Protein AF-A0A971AJ15-F1 (afdb_monomer)

Foldseek 3Di:
DDDDDDDDDDDDPADDKDWDAPDDDDDDAAPPDDPAFDDWDFDQDPPFRGWIWTFRDWDDDLFKTKTKIKIGGNDQQEAEDALQDLQDPVRVVVVVVRVVVLCVRHVAYKYKHKDWDFKAAPVRHGQDDDWDWDWDDDRRMIMIMIMDGGGDSPRAFKMKIKIKMAIGRPSDSDGPDIDIIIMIHGDD

pLDDT: mean 77.76, std 19.67, range [19.92, 96.62]

Radius of gyration: 16.97 Å; Cα contacts (8 Å, |Δi|>4): 399; chains: 1; bounding box: 42×44×44 Å

Structure (mmCIF, N/CA/C/O backbone):
data_AF-A0A971AJ15-F1
#
_entry.id   AF-A0A971AJ15-F1
#
loop_
_atom_site.group_PDB
_atom_site.id
_atom_site.type_symbol
_atom_site.label_atom_id
_atom_site.label_alt_id
_atom_site.label_comp_id
_atom_site.label_asym_id
_atom_site.label_entity_id
_atom_site.label_seq_id
_atom_site.pdbx_PDB_ins_code
_atom_site.Cartn_x
_atom_site.Cartn_y
_atom_site.Cartn_z
_atom_site.occupancy
_atom_site.B_iso_or_equiv
_atom_site.auth_seq_id
_atom_site.auth_comp_id
_atom_site.auth_asym_id
_atom_site.auth_atom_id
_atom_site.pdbx_PDB_model_num
ATOM 1 N N . MET A 1 1 ? -7.789 -22.475 -13.560 1.00 26.36 1 MET A N 1
ATOM 2 C CA . MET A 1 1 ? -8.777 -22.079 -12.537 1.00 26.36 1 MET A CA 1
ATOM 3 C C . MET A 1 1 ? -8.171 -22.409 -11.189 1.00 26.36 1 MET A C 1
ATOM 5 O O . MET A 1 1 ? -8.266 -23.543 -10.742 1.00 26.36 1 MET A O 1
ATOM 9 N N . VAL A 1 2 ? -7.426 -21.462 -10.629 1.00 19.92 2 VAL A N 1
ATOM 10 C CA . VAL A 1 2 ? -6.837 -21.581 -9.295 1.00 19.92 2 VAL A CA 1
ATOM 11 C C . VAL A 1 2 ? -7.617 -20.599 -8.436 1.00 19.92 2 VAL A C 1
ATOM 13 O O . VAL A 1 2 ? -7.512 -19.395 -8.627 1.00 19.92 2 VAL A O 1
ATOM 16 N N . ILE A 1 3 ? -8.492 -21.141 -7.594 1.00 23.97 3 ILE A N 1
ATOM 17 C CA . ILE A 1 3 ? -9.182 -20.410 -6.536 1.00 23.97 3 ILE A CA 1
ATOM 18 C C . ILE A 1 3 ? -8.257 -20.533 -5.328 1.00 23.97 3 ILE A C 1
ATOM 20 O O . ILE A 1 3 ? -8.181 -21.604 -4.725 1.00 23.97 3 ILE A O 1
ATOM 24 N N . CYS A 1 4 ? -7.499 -19.482 -5.028 1.00 22.50 4 CYS A N 1
ATOM 25 C CA . CYS A 1 4 ? -6.720 -19.405 -3.799 1.00 22.50 4 CYS A CA 1
ATOM 26 C C . CYS A 1 4 ? -7.588 -18.753 -2.724 1.00 22.50 4 CYS A C 1
ATOM 28 O O . CYS A 1 4 ? -7.730 -17.538 -2.690 1.00 22.50 4 CYS A O 1
ATOM 30 N N . ILE A 1 5 ? -8.167 -19.580 -1.856 1.00 29.33 5 ILE A N 1
ATOM 31 C CA . ILE A 1 5 ? -8.658 -19.160 -0.543 1.00 29.33 5 ILE A CA 1
ATOM 32 C C . ILE A 1 5 ? -7.637 -19.677 0.474 1.00 29.33 5 ILE A C 1
ATOM 34 O O . ILE A 1 5 ? -7.572 -20.894 0.666 1.00 29.33 5 ILE A O 1
ATOM 38 N N . PRO A 1 6 ? -6.875 -18.812 1.157 1.00 25.58 6 PRO A N 1
ATOM 39 C CA . PRO A 1 6 ? -6.291 -19.160 2.435 1.00 25.58 6 PRO A CA 1
ATOM 40 C C . PRO A 1 6 ? -7.021 -18.383 3.537 1.00 25.58 6 PRO A C 1
ATOM 42 O O . PRO A 1 6 ? -6.689 -17.249 3.848 1.00 25.58 6 PRO A O 1
ATOM 45 N N . TYR A 1 7 ? -8.026 -19.023 4.139 1.00 26.80 7 TYR A N 1
ATOM 46 C CA . TYR A 1 7 ? -8.456 -18.718 5.504 1.00 26.80 7 TYR A CA 1
ATOM 47 C C . TYR A 1 7 ? -7.965 -19.851 6.404 1.00 26.80 7 TYR A C 1
ATOM 49 O O . TYR A 1 7 ? -8.325 -21.008 6.178 1.00 26.80 7 TYR A O 1
ATOM 57 N N . ASN A 1 8 ? -7.156 -19.513 7.409 1.00 25.66 8 ASN A N 1
ATOM 58 C CA . ASN A 1 8 ? -7.289 -19.968 8.798 1.00 25.66 8 ASN A CA 1
ATOM 59 C C . ASN A 1 8 ? -6.074 -19.508 9.606 1.00 25.66 8 ASN A C 1
ATOM 61 O O . ASN A 1 8 ? -5.014 -20.126 9.521 1.00 25.66 8 ASN A O 1
ATOM 65 N N . ILE A 1 9 ? -6.266 -18.517 10.477 1.00 29.64 9 ILE A N 1
ATOM 66 C CA . ILE A 1 9 ? -5.506 -18.455 11.723 1.00 29.64 9 ILE A CA 1
ATOM 67 C C . ILE A 1 9 ? -6.484 -18.211 12.872 1.00 29.64 9 ILE A C 1
ATOM 69 O O . ILE A 1 9 ? -7.341 -17.334 12.813 1.00 29.64 9 ILE A O 1
ATOM 73 N N . SER A 1 10 ? -6.383 -19.071 13.883 1.00 25.53 10 SER A N 1
ATOM 74 C CA . SER A 1 10 ? -7.014 -18.919 15.185 1.00 25.53 10 SER A CA 1
ATOM 75 C C . SER A 1 10 ? -6.027 -18.241 16.130 1.00 25.53 10 SER A C 1
ATOM 77 O O . SER A 1 10 ? -4.974 -18.815 16.417 1.00 25.53 10 SER A O 1
ATOM 79 N N . PHE A 1 11 ? -6.407 -17.098 16.681 1.00 29.67 11 PHE A N 1
ATOM 80 C CA . PHE A 1 11 ? -5.798 -16.530 17.876 1.00 29.67 11 PHE A CA 1
ATOM 81 C C . PHE A 1 11 ? -6.886 -16.363 18.936 1.00 29.67 11 PHE A C 1
ATOM 83 O O . PHE A 1 11 ? -8.063 -16.173 18.622 1.00 29.67 11 PHE A O 1
ATOM 90 N N . ALA A 1 12 ? -6.511 -16.555 20.198 1.00 29.81 12 ALA A N 1
ATOM 91 C CA . ALA A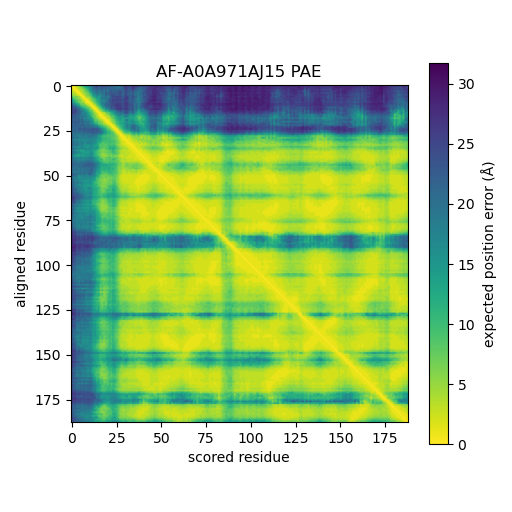 1 12 ? -7.428 -16.483 21.325 1.00 29.81 12 ALA A CA 1
ATOM 92 C C . ALA A 1 12 ? -8.106 -15.097 21.356 1.00 29.81 12 ALA A C 1
ATOM 94 O O . ALA A 1 12 ? -7.441 -14.099 21.587 1.00 29.81 12 ALA A O 1
ATOM 95 N N . GLU A 1 13 ? -9.413 -15.070 21.074 1.00 32.50 13 GLU A N 1
ATOM 96 C CA . GLU A 1 13 ? -10.284 -13.880 21.038 1.00 32.50 13 GLU A CA 1
ATOM 97 C C . GLU A 1 13 ? -9.886 -12.741 20.069 1.00 32.50 13 GLU A C 1
ATOM 99 O O . GLU A 1 13 ? -10.146 -11.572 20.340 1.00 32.50 13 GLU A O 1
ATOM 104 N N . GLU A 1 14 ? -9.357 -13.053 18.880 1.00 38.88 14 GLU A N 1
ATOM 105 C CA . GLU A 1 14 ? -9.290 -12.067 17.786 1.00 38.88 14 GLU A CA 1
ATOM 106 C C . GLU A 1 14 ? -10.667 -11.880 17.126 1.00 38.88 14 GLU A C 1
ATOM 108 O O . GLU A 1 14 ? -11.195 -12.764 16.440 1.00 38.88 14 GLU A O 1
ATOM 113 N N . LYS A 1 15 ? -11.274 -10.709 17.345 1.00 36.25 15 LYS A N 1
ATOM 114 C CA . LYS A 1 15 ? -12.502 -10.290 16.663 1.00 36.25 15 LYS A CA 1
ATOM 115 C C . LYS A 1 15 ? -12.217 -10.160 15.152 1.00 36.25 15 LYS A C 1
ATOM 117 O O . LYS A 1 15 ? -11.290 -9.485 14.726 1.00 36.25 15 LYS A O 1
ATOM 122 N N . THR A 1 16 ? -13.009 -10.845 14.333 1.00 33.88 16 THR A N 1
ATOM 123 C CA . THR A 1 16 ? -12.775 -11.097 12.898 1.00 33.88 16 THR A CA 1
ATOM 124 C C . THR A 1 16 ? -12.846 -9.854 11.994 1.00 33.88 16 THR A C 1
ATOM 126 O O . THR A 1 16 ? -13.870 -9.178 11.968 1.00 33.88 16 THR A O 1
ATOM 129 N N . ILE A 1 17 ? -11.829 -9.632 11.151 1.00 49.78 17 ILE A N 1
ATOM 130 C CA . ILE A 1 17 ? -11.832 -8.628 10.067 1.00 49.78 17 ILE A CA 1
ATOM 131 C C . ILE A 1 17 ? -12.540 -9.209 8.835 1.00 49.78 17 ILE A C 1
ATOM 133 O O . ILE A 1 17 ? -12.142 -10.257 8.317 1.00 49.78 17 IL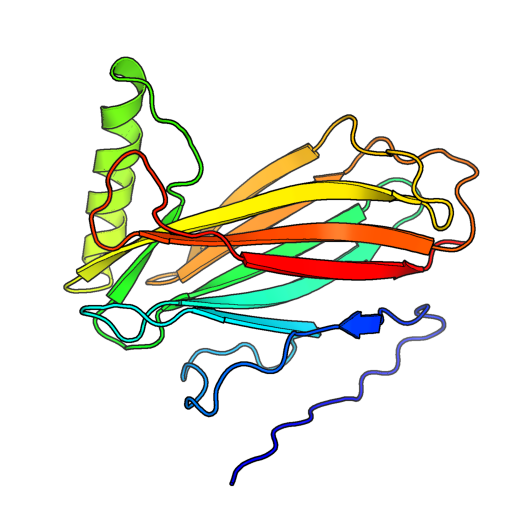E A O 1
ATOM 137 N N . LYS A 1 18 ? -13.588 -8.540 8.339 1.00 46.06 18 LYS A N 1
ATOM 138 C CA . LYS A 1 18 ? -14.219 -8.888 7.055 1.00 46.06 18 LYS A CA 1
ATOM 139 C C . LYS A 1 18 ? -13.613 -8.034 5.950 1.00 46.06 18 LYS A C 1
ATOM 141 O O . LYS A 1 18 ? -13.751 -6.815 5.957 1.00 46.06 18 LYS A O 1
ATOM 146 N N . LEU A 1 19 ? -12.970 -8.691 4.993 1.00 54.12 19 LEU A N 1
ATOM 147 C CA . LEU A 1 19 ? -12.398 -8.056 3.812 1.00 54.12 19 LEU A CA 1
ATOM 148 C C . LEU A 1 19 ? -13.358 -8.242 2.645 1.00 54.12 19 LEU A C 1
ATOM 150 O O . LEU A 1 19 ? -13.652 -9.371 2.255 1.00 54.12 19 LEU A O 1
ATOM 154 N N . SER A 1 20 ? -13.854 -7.137 2.098 1.00 43.78 20 SER A N 1
ATOM 155 C CA . SER A 1 20 ? -14.584 -7.150 0.831 1.00 43.78 20 SER A CA 1
ATOM 156 C C . SER A 1 20 ? -13.613 -6.722 -0.261 1.00 43.78 20 SER A C 1
ATOM 158 O O . SER A 1 20 ? -13.370 -5.535 -0.448 1.00 43.78 20 SER A O 1
ATOM 160 N N . ILE A 1 21 ? -13.016 -7.699 -0.941 1.00 50.97 21 ILE A N 1
ATOM 161 C CA . ILE A 1 21 ? -12.153 -7.462 -2.101 1.00 50.97 21 ILE A CA 1
ATOM 162 C C . ILE A 1 21 ? -13.067 -7.448 -3.335 1.00 50.97 21 ILE A C 1
ATOM 164 O O . ILE A 1 21 ? -13.770 -8.438 -3.557 1.00 50.97 21 ILE A O 1
ATOM 168 N N . PRO A 1 22 ? -13.121 -6.362 -4.126 1.00 41.50 22 PRO A N 1
ATOM 169 C CA . PRO A 1 22 ? -13.830 -6.377 -5.399 1.00 41.50 22 PRO A CA 1
ATOM 170 C C . PRO A 1 22 ? -13.237 -7.462 -6.309 1.00 41.50 22 PRO A C 1
ATOM 172 O O . PRO A 1 22 ? -12.028 -7.491 -6.532 1.00 41.50 22 PRO A O 1
ATOM 175 N N . ASP A 1 23 ? -14.083 -8.353 -6.833 1.00 40.88 23 ASP A N 1
ATOM 176 C CA . ASP A 1 23 ? -13.690 -9.370 -7.812 1.00 40.88 23 ASP A CA 1
ATOM 177 C C . ASP A 1 23 ? -13.215 -8.679 -9.095 1.00 40.88 23 ASP A C 1
ATOM 179 O O . ASP A 1 23 ? -14.017 -8.373 -9.973 1.00 40.88 23 ASP A O 1
ATOM 183 N N . ASN A 1 24 ? -11.912 -8.440 -9.225 1.00 38.28 24 ASN A N 1
ATOM 184 C CA . ASN A 1 24 ? -11.302 -8.144 -10.511 1.00 38.28 24 ASN A CA 1
ATOM 185 C C . ASN A 1 24 ? -9.943 -8.842 -10.641 1.00 38.28 24 ASN A C 1
ATOM 187 O O . ASN A 1 24 ? -8.923 -8.389 -10.138 1.00 38.28 24 ASN A O 1
ATOM 191 N N . THR A 1 25 ? -9.984 -9.903 -11.452 1.00 49.12 25 THR A N 1
ATOM 192 C CA . THR A 1 25 ? -8.925 -10.486 -12.297 1.00 49.12 25 THR A CA 1
ATOM 193 C C . THR A 1 25 ? -8.143 -11.715 -11.818 1.00 49.12 25 THR A C 1
ATOM 195 O O . THR A 1 25 ? -7.618 -11.829 -10.717 1.00 49.12 25 THR A O 1
ATOM 198 N N . SER A 1 26 ? -8.100 -12.678 -12.745 1.00 43.72 26 SER A N 1
ATOM 199 C CA . SER A 1 26 ? -7.452 -13.983 -12.692 1.00 43.72 26 SER A CA 1
ATOM 200 C C . SER A 1 26 ? -5.984 -13.897 -13.119 1.00 43.72 26 SER A C 1
ATOM 202 O O . SER A 1 26 ? -5.577 -14.565 -14.074 1.00 43.72 26 SER A O 1
ATOM 204 N N . GLU A 1 27 ? -5.198 -13.048 -12.471 1.00 53.97 27 GLU A N 1
ATOM 205 C CA . GLU A 1 27 ? -3.754 -12.989 -12.703 1.00 53.97 27 GLU A CA 1
ATOM 206 C C . GLU A 1 27 ? -3.004 -13.778 -11.629 1.00 53.97 27 GLU A C 1
ATOM 208 O O . GLU A 1 27 ? -3.460 -13.937 -10.496 1.00 53.97 27 GLU A O 1
ATOM 213 N N . SER A 1 28 ? -1.876 -14.378 -12.014 1.00 62.44 28 SER A N 1
ATOM 214 C CA . SER A 1 28 ? -1.023 -15.095 -11.070 1.00 62.44 28 SER A CA 1
ATOM 215 C C . SER A 1 28 ? -0.461 -14.107 -10.055 1.00 62.44 28 SER A C 1
ATOM 217 O O . SER A 1 28 ? 0.170 -13.132 -10.456 1.00 62.44 28 SER A O 1
ATOM 219 N N . LEU A 1 29 ? -0.654 -14.395 -8.769 1.00 73.19 29 LEU A N 1
ATOM 220 C CA . LEU A 1 29 ? -0.082 -13.607 -7.684 1.00 73.19 29 LEU A CA 1
ATOM 221 C C . LEU A 1 29 ? 1.447 -13.475 -7.818 1.00 73.19 29 LEU A C 1
ATOM 223 O O . LEU A 1 29 ? 2.087 -14.413 -8.312 1.00 73.19 29 LEU A O 1
ATOM 227 N N . PRO A 1 30 ? 2.040 -12.362 -7.344 1.00 78.56 30 PRO A N 1
ATOM 228 C CA . PRO A 1 30 ? 3.489 -12.203 -7.302 1.00 78.56 30 PRO A CA 1
ATOM 229 C C . PRO A 1 30 ? 4.172 -13.371 -6.585 1.00 78.56 30 PRO A C 1
ATOM 231 O O . PRO A 1 30 ? 3.678 -13.871 -5.574 1.00 78.56 30 PRO A O 1
ATOM 234 N N . ALA A 1 31 ? 5.349 -13.778 -7.065 1.00 77.69 31 ALA A N 1
ATOM 235 C CA . ALA A 1 31 ? 6.107 -14.878 -6.460 1.00 77.69 31 ALA A CA 1
ATOM 236 C C . ALA A 1 31 ? 6.539 -14.584 -5.009 1.00 77.69 31 ALA A C 1
ATOM 238 O O . ALA A 1 31 ? 6.701 -15.508 -4.217 1.00 77.69 31 ALA A O 1
ATOM 239 N N . ASN A 1 32 ? 6.680 -13.301 -4.665 1.00 81.56 32 ASN A N 1
ATOM 240 C CA . ASN A 1 32 ? 7.129 -12.824 -3.356 1.00 81.56 32 ASN A CA 1
ATOM 241 C C . ASN A 1 32 ? 5.969 -12.442 -2.420 1.00 81.56 32 ASN A C 1
ATOM 243 O O . ASN A 1 32 ? 6.163 -11.657 -1.493 1.00 81.56 32 ASN A O 1
ATOM 247 N N . MET A 1 33 ? 4.759 -12.959 -2.663 1.00 81.94 33 MET A N 1
ATOM 248 C CA . MET A 1 33 ? 3.643 -12.777 -1.733 1.00 81.94 33 MET A CA 1
ATOM 249 C C . MET A 1 33 ? 4.012 -13.306 -0.339 1.00 81.94 33 MET A C 1
ATOM 251 O O . MET A 1 33 ? 4.538 -14.418 -0.234 1.00 81.94 33 MET A O 1
ATOM 255 N N . PRO A 1 34 ? 3.717 -12.560 0.740 1.00 82.62 34 PRO A N 1
ATOM 256 C CA . PRO A 1 34 ? 3.883 -13.079 2.092 1.00 82.62 34 PRO A CA 1
ATOM 257 C C . PRO A 1 34 ? 2.979 -14.301 2.306 1.00 82.62 34 PRO A C 1
ATOM 259 O O . PRO A 1 34 ? 1.857 -14.351 1.809 1.00 82.62 34 PRO A O 1
ATOM 262 N N . GLU A 1 35 ? 3.452 -15.285 3.075 1.00 78.06 35 GLU A N 1
ATOM 263 C CA . GLU A 1 35 ? 2.677 -16.503 3.367 1.00 78.06 35 GLU A CA 1
ATOM 264 C C . GLU A 1 35 ? 1.424 -16.214 4.208 1.00 78.06 35 GLU A C 1
ATOM 266 O O . GLU A 1 35 ? 0.409 -16.892 4.062 1.00 78.06 35 GLU A O 1
ATOM 271 N N . ASN A 1 36 ? 1.489 -15.183 5.057 1.00 80.44 36 ASN A N 1
ATOM 272 C CA . ASN A 1 36 ? 0.390 -14.725 5.896 1.00 80.44 36 ASN A CA 1
ATOM 273 C C . ASN A 1 36 ? 0.004 -13.307 5.465 1.00 80.44 36 ASN A C 1
ATOM 275 O O . ASN A 1 36 ? 0.726 -12.352 5.749 1.00 80.44 36 ASN A O 1
ATOM 279 N N . TYR A 1 37 ? -1.120 -13.179 4.767 1.00 82.25 37 TYR A N 1
ATOM 280 C CA . TYR A 1 37 ? -1.752 -11.900 4.462 1.00 82.25 37 TYR A CA 1
ATOM 281 C C . TYR A 1 37 ? -3.236 -11.967 4.791 1.00 82.25 37 TYR A C 1
ATOM 283 O O . TYR A 1 37 ? -3.833 -13.043 4.821 1.00 82.25 37 TYR A O 1
ATOM 291 N N . LEU A 1 38 ? -3.823 -10.801 5.030 1.00 82.88 38 LEU A N 1
ATOM 292 C CA . LEU A 1 38 ? -5.242 -10.664 5.317 1.00 82.88 38 LEU A CA 1
ATOM 293 C C . LEU A 1 38 ? -6.018 -10.537 4.002 1.00 82.88 38 LEU A C 1
ATOM 295 O O . LEU A 1 38 ? -6.963 -11.283 3.771 1.00 82.88 38 LEU A O 1
ATOM 299 N N . GLY A 1 39 ? -5.577 -9.660 3.098 1.00 82.94 39 GLY A N 1
ATOM 300 C CA . GLY A 1 39 ? -6.171 -9.485 1.770 1.00 82.94 39 GLY A CA 1
ATOM 301 C C . GLY A 1 39 ? -5.207 -8.830 0.790 1.00 82.94 39 GLY A C 1
ATOM 302 O O . GLY A 1 39 ? -4.096 -8.460 1.164 1.00 82.94 39 GLY A O 1
ATOM 303 N N . TYR A 1 40 ? -5.625 -8.682 -0.464 1.00 86.75 40 TYR A N 1
ATOM 304 C CA . TYR A 1 40 ? -4.848 -7.952 -1.459 1.00 86.75 40 TYR A CA 1
ATOM 305 C C . TYR A 1 40 ? -5.737 -7.268 -2.503 1.00 86.75 40 TYR A C 1
ATOM 307 O O . TYR A 1 40 ? -6.866 -7.687 -2.751 1.00 86.75 40 TYR A O 1
ATOM 315 N N . TYR A 1 41 ? -5.186 -6.237 -3.130 1.00 85.38 41 TYR A N 1
ATOM 316 C CA . TYR A 1 41 ? -5.666 -5.611 -4.357 1.00 85.38 41 TYR A CA 1
ATOM 317 C C . TYR A 1 41 ? -4.579 -5.762 -5.419 1.00 85.38 41 TYR A C 1
ATOM 319 O O . TYR A 1 41 ? -3.408 -5.583 -5.098 1.00 85.38 41 TYR A O 1
ATOM 327 N N . SER A 1 42 ? -4.925 -6.057 -6.670 1.00 86.44 42 SER A N 1
ATOM 328 C CA . SER A 1 42 ? -3.947 -6.047 -7.761 1.00 86.44 42 SER A CA 1
ATOM 329 C C . SER A 1 42 ? -4.400 -5.094 -8.852 1.00 86.44 42 SER A C 1
ATOM 331 O O . SER A 1 42 ? -5.549 -5.149 -9.287 1.00 86.44 42 SER A O 1
ATOM 333 N N . SER A 1 43 ? -3.490 -4.227 -9.280 1.00 83.31 43 SER A N 1
ATOM 334 C CA . SER A 1 43 ? -3.687 -3.306 -10.391 1.00 83.31 43 SER A CA 1
ATOM 335 C C . SER A 1 43 ? -2.672 -3.631 -11.468 1.00 83.31 43 SER A C 1
ATOM 337 O O . SER A 1 43 ? -1.469 -3.525 -11.229 1.00 83.31 43 SER A O 1
ATOM 339 N N . GLY A 1 44 ? -3.152 -3.973 -12.661 1.00 81.44 44 GLY A N 1
ATOM 340 C CA . GLY A 1 44 ? -2.303 -4.116 -13.840 1.00 81.44 44 GLY A CA 1
ATOM 341 C C . GLY A 1 44 ? -1.719 -2.775 -14.299 1.00 81.44 44 GLY A C 1
ATOM 342 O O . GLY A 1 44 ? -2.243 -1.707 -13.973 1.00 81.44 44 GLY A O 1
ATOM 343 N N . GLY A 1 45 ? -0.626 -2.847 -15.057 1.00 76.56 45 GLY A N 1
ATOM 344 C CA . GLY A 1 45 ? -0.061 -1.724 -15.800 1.00 76.56 45 GLY A CA 1
ATOM 345 C C . GLY A 1 45 ? -0.511 -1.735 -17.262 1.00 76.56 45 GLY A C 1
ATOM 346 O O . GLY A 1 45 ? -1.075 -2.716 -17.752 1.00 76.56 45 GLY A O 1
ATOM 347 N N . THR A 1 46 ? -0.259 -0.642 -17.980 1.00 80.88 46 THR A N 1
ATOM 348 C CA . THR A 1 46 ? -0.398 -0.616 -19.444 1.00 80.88 46 THR A CA 1
ATOM 349 C C . THR A 1 46 ? 0.846 -1.213 -20.104 1.00 80.88 46 THR A C 1
ATOM 351 O O . THR A 1 46 ? 0.730 -1.930 -21.099 1.00 80.88 46 THR A O 1
ATOM 354 N N . GLU A 1 47 ? 2.031 -0.945 -19.546 1.00 82.50 47 GLU A N 1
ATOM 355 C CA . GLU A 1 47 ? 3.326 -1.437 -20.040 1.00 82.50 47 GLU A CA 1
ATOM 356 C C . GLU A 1 47 ? 3.960 -2.525 -19.155 1.00 82.50 47 GLU A C 1
ATOM 358 O O . GLU A 1 47 ? 4.802 -3.293 -19.629 1.00 82.50 47 GLU A O 1
ATOM 363 N N . THR A 1 48 ? 3.574 -2.606 -17.882 1.00 85.19 48 THR A N 1
ATOM 364 C CA . THR A 1 48 ? 4.079 -3.578 -16.895 1.00 85.19 48 THR A CA 1
ATOM 365 C C . THR A 1 48 ? 2.990 -4.546 -16.433 1.00 85.19 48 THR A C 1
ATOM 367 O O . THR A 1 48 ? 1.810 -4.368 -16.741 1.00 85.19 48 THR A O 1
ATOM 370 N N . LYS A 1 49 ? 3.353 -5.568 -15.640 1.00 87.19 49 LYS A N 1
ATOM 371 C CA . LYS A 1 49 ? 2.338 -6.387 -14.952 1.00 87.19 49 LYS A CA 1
ATOM 372 C C . LYS A 1 49 ? 1.679 -5.659 -13.775 1.00 87.19 49 LYS A C 1
ATOM 374 O O . LYS A 1 49 ? 0.752 -6.203 -13.182 1.00 87.19 49 LYS A O 1
ATOM 379 N N . GLY A 1 50 ? 2.133 -4.451 -13.440 1.00 90.62 50 GLY A N 1
ATOM 380 C CA . GLY A 1 50 ? 1.571 -3.619 -12.386 1.00 90.62 50 GLY A CA 1
ATOM 381 C C . GLY A 1 50 ? 2.009 -4.017 -10.976 1.00 90.62 50 GLY A C 1
ATOM 382 O O . GLY A 1 50 ? 3.118 -4.518 -10.770 1.00 90.62 50 GLY A O 1
ATOM 383 N N . VAL A 1 51 ? 1.148 -3.749 -9.995 1.00 91.38 51 VAL A N 1
ATOM 384 C CA . VAL A 1 51 ? 1.456 -3.853 -8.562 1.00 91.38 51 VAL A CA 1
ATOM 385 C C . VAL A 1 51 ? 0.318 -4.547 -7.822 1.00 91.38 51 VAL A C 1
ATOM 387 O O . VAL A 1 51 ? -0.859 -4.263 -8.046 1.00 91.38 51 VAL A O 1
ATOM 390 N N . THR A 1 52 ? 0.676 -5.425 -6.892 1.00 91.62 52 THR A N 1
ATOM 391 C CA . THR A 1 52 ? -0.230 -5.996 -5.899 1.00 91.62 52 THR A CA 1
ATOM 392 C C . THR A 1 52 ? 0.008 -5.340 -4.543 1.00 91.62 52 THR A C 1
ATOM 394 O O . THR A 1 52 ? 1.112 -5.376 -4.005 1.00 91.62 52 THR A O 1
ATOM 397 N N . PHE A 1 53 ? -1.044 -4.767 -3.971 1.00 91.00 53 PHE A N 1
ATOM 398 C CA . PHE A 1 53 ? -1.086 -4.191 -2.634 1.00 91.00 53 PHE A CA 1
ATOM 399 C C . PHE A 1 53 ? -1.618 -5.244 -1.669 1.00 91.00 53 PHE A C 1
ATOM 401 O O . PHE A 1 53 ? -2.759 -5.680 -1.788 1.00 91.00 53 PHE A O 1
ATOM 408 N N . VAL A 1 54 ? -0.796 -5.675 -0.723 1.00 91.62 54 VAL A N 1
ATOM 409 C CA . VAL A 1 54 ? -1.088 -6.768 0.203 1.00 91.62 54 VAL A CA 1
ATOM 410 C C . VAL A 1 54 ? -1.290 -6.204 1.595 1.00 91.62 54 VAL A C 1
ATOM 412 O O . VAL A 1 54 ? -0.358 -5.665 2.181 1.00 91.62 54 VAL A O 1
ATOM 415 N N . ILE A 1 55 ? -2.482 -6.373 2.152 1.00 90.50 55 ILE A N 1
ATOM 416 C CA . ILE A 1 55 ? -2.767 -6.039 3.546 1.00 90.50 55 ILE A CA 1
ATOM 417 C C . ILE A 1 55 ? -2.170 -7.162 4.396 1.00 90.50 55 ILE A C 1
ATOM 419 O O . ILE A 1 55 ? -2.717 -8.267 4.450 1.00 90.50 55 ILE A O 1
ATOM 423 N N . SER A 1 56 ? -1.018 -6.907 5.009 1.00 90.12 56 SER A N 1
ATOM 424 C CA . SER A 1 56 ? -0.274 -7.907 5.782 1.00 90.12 56 SER A CA 1
ATOM 425 C C . SER A 1 56 ? -0.655 -7.916 7.258 1.00 90.12 56 SER A C 1
ATOM 427 O O . SER A 1 56 ? -0.546 -8.952 7.908 1.00 90.12 56 SER A O 1
ATOM 429 N N . GLU A 1 57 ? -1.125 -6.786 7.784 1.00 90.06 57 GLU A N 1
ATOM 430 C CA . GLU A 1 57 ? -1.464 -6.626 9.194 1.00 90.06 57 GLU A CA 1
ATOM 431 C C . GLU A 1 57 ? -2.578 -5.595 9.357 1.00 90.06 57 GLU A C 1
ATOM 433 O O . GLU A 1 57 ? -2.599 -4.566 8.681 1.00 90.06 57 GLU A O 1
ATOM 438 N N . VAL A 1 58 ? -3.482 -5.874 10.288 1.00 89.69 58 VAL A N 1
ATOM 439 C CA . VAL A 1 58 ? -4.455 -4.929 10.824 1.00 89.69 58 VAL A CA 1
ATOM 440 C C . VAL A 1 58 ? -4.565 -5.247 12.308 1.00 89.69 58 VAL A C 1
ATOM 442 O O . VAL A 1 58 ? -4.904 -6.374 12.671 1.00 89.69 58 VAL A O 1
ATOM 445 N N . HIS A 1 59 ? -4.252 -4.280 13.158 1.00 87.69 59 HIS A N 1
ATOM 446 C CA . HIS A 1 59 ? -4.203 -4.469 14.601 1.00 87.69 59 HIS A CA 1
ATOM 447 C C . HIS A 1 59 ? -4.843 -3.284 15.313 1.00 87.69 59 HIS A C 1
ATOM 449 O O . HIS A 1 59 ? -4.558 -2.142 14.973 1.00 87.69 59 HIS A O 1
ATOM 455 N N . TYR A 1 60 ? -5.693 -3.555 16.300 1.00 85.94 60 TYR A N 1
ATOM 456 C CA . TYR A 1 60 ? -6.288 -2.531 17.151 1.00 85.94 60 TYR A CA 1
ATOM 457 C C . TYR A 1 60 ? -6.018 -2.851 18.620 1.00 85.94 60 TYR A C 1
ATOM 459 O O . TYR A 1 60 ? -6.335 -3.955 19.065 1.00 85.94 60 TYR A O 1
ATOM 467 N N . ASP A 1 61 ? -5.465 -1.890 19.364 1.00 81.44 61 ASP A N 1
ATOM 468 C CA . ASP A 1 61 ? -5.048 -2.058 20.767 1.00 81.44 61 ASP A CA 1
ATOM 469 C C . ASP A 1 61 ? -5.844 -1.195 21.769 1.00 81.44 61 ASP A C 1
ATOM 471 O O . ASP A 1 61 ? -5.354 -0.864 22.848 1.00 81.44 61 ASP A O 1
ATOM 475 N N . GLU A 1 62 ? -7.088 -0.844 21.420 1.00 79.56 62 GLU A N 1
ATOM 476 C CA . GLU A 1 62 ? -7.981 0.087 22.144 1.00 79.56 62 GLU A CA 1
ATOM 477 C C . GLU A 1 62 ? -7.635 1.576 21.998 1.00 79.56 62 GLU A C 1
ATOM 479 O O . GLU A 1 62 ? -8.458 2.421 22.356 1.00 79.56 62 GLU A O 1
ATOM 484 N N . LYS A 1 63 ? -6.456 1.924 21.473 1.00 79.56 63 LYS A N 1
ATOM 485 C CA . LYS A 1 63 ? -6.027 3.325 21.296 1.00 79.56 63 LYS A CA 1
ATOM 486 C C . LYS A 1 63 ? -5.496 3.606 19.904 1.00 79.56 63 LYS A C 1
ATOM 488 O O . LYS A 1 63 ? -5.740 4.676 19.353 1.00 79.56 63 LYS A O 1
ATOM 493 N N . GLU A 1 64 ? -4.770 2.647 19.358 1.00 85.06 64 GLU A N 1
ATOM 494 C CA . GLU A 1 64 ? -4.134 2.697 18.061 1.00 85.06 64 GLU A CA 1
ATOM 495 C C . GLU A 1 64 ? -4.780 1.664 17.139 1.00 85.06 64 GLU A C 1
ATOM 497 O O . GLU A 1 64 ? -4.924 0.493 17.494 1.00 85.06 64 GLU A O 1
ATOM 502 N N . LEU A 1 65 ? -5.149 2.095 15.932 1.00 87.88 65 LEU A N 1
ATOM 503 C CA . LEU A 1 65 ? -5.353 1.191 14.804 1.00 87.88 65 LEU A CA 1
ATOM 504 C C . LEU A 1 65 ? -4.106 1.240 13.920 1.00 87.88 65 LEU A C 1
ATOM 506 O O . LEU A 1 65 ? -3.771 2.292 13.376 1.00 87.88 65 LEU A O 1
ATOM 510 N N . LYS A 1 66 ? -3.446 0.094 13.761 1.00 91.69 66 LYS A N 1
ATOM 511 C CA . LYS A 1 66 ? -2.337 -0.119 12.835 1.00 91.69 66 LYS A CA 1
ATOM 512 C C . LYS A 1 66 ? -2.818 -0.880 11.605 1.00 91.69 66 LYS A C 1
ATOM 514 O O . LYS A 1 66 ? -3.488 -1.905 11.736 1.00 91.69 66 LYS A O 1
ATOM 519 N N . ILE A 1 67 ? -2.432 -0.424 10.416 1.00 92.44 67 ILE A N 1
ATOM 520 C CA . ILE A 1 67 ? -2.632 -1.145 9.151 1.00 92.44 67 ILE A CA 1
ATOM 521 C C . ILE A 1 67 ? -1.309 -1.178 8.390 1.00 92.44 67 ILE A C 1
ATOM 523 O O . ILE A 1 67 ? -0.722 -0.129 8.139 1.00 92.44 67 ILE A O 1
ATOM 527 N N . SER A 1 68 ? -0.862 -2.366 7.986 1.00 94.25 68 SER A N 1
ATOM 528 C CA . SER A 1 68 ? 0.359 -2.552 7.193 1.00 94.25 68 SER A CA 1
ATOM 529 C C . SER A 1 68 ? 0.009 -3.045 5.792 1.00 94.25 68 SER A C 1
ATOM 531 O O . SER A 1 68 ? -0.693 -4.049 5.629 1.00 94.25 68 SER A O 1
ATOM 533 N N . VAL A 1 69 ? 0.522 -2.353 4.774 1.00 94.00 69 VAL A N 1
ATOM 534 C CA . VAL A 1 69 ? 0.338 -2.696 3.361 1.00 94.00 69 VAL A CA 1
ATOM 535 C C . VAL A 1 69 ? 1.693 -2.866 2.682 1.00 94.00 69 VAL A C 1
ATOM 537 O O . VAL A 1 69 ? 2.535 -1.972 2.708 1.00 94.00 69 VAL A O 1
ATOM 540 N N . ILE A 1 70 ? 1.900 -4.013 2.039 1.00 95.62 70 ILE A N 1
ATOM 541 C CA . ILE A 1 70 ? 3.071 -4.294 1.207 1.00 95.62 70 ILE A CA 1
ATOM 542 C C . ILE A 1 70 ? 2.705 -4.049 -0.253 1.00 95.62 70 ILE A C 1
ATOM 544 O O . ILE A 1 70 ? 1.737 -4.599 -0.763 1.00 95.62 70 ILE A O 1
ATOM 548 N N . GLN A 1 71 ? 3.503 -3.252 -0.938 1.00 94.81 71 GLN A N 1
ATOM 549 C CA . GLN A 1 71 ? 3.354 -2.899 -2.340 1.00 94.81 71 GLN A CA 1
ATOM 550 C C . GLN A 1 71 ? 4.358 -3.741 -3.136 1.00 94.81 71 GLN A C 1
ATOM 552 O O . GLN A 1 71 ? 5.567 -3.498 -3.081 1.00 94.81 71 GLN A O 1
ATOM 557 N N . LEU A 1 72 ? 3.863 -4.782 -3.808 1.00 95.00 72 LEU A N 1
ATOM 558 C CA . LEU A 1 72 ? 4.662 -5.781 -4.515 1.00 95.00 72 LEU A CA 1
ATOM 559 C C . LEU A 1 72 ? 4.563 -5.578 -6.032 1.00 95.00 72 LEU A C 1
ATOM 561 O O . LEU A 1 72 ? 3.452 -5.620 -6.561 1.00 95.00 72 LEU A O 1
ATOM 565 N N . PRO A 1 73 ? 5.679 -5.430 -6.763 1.00 95.06 73 PRO A N 1
ATOM 566 C CA . PRO A 1 73 ? 5.639 -5.502 -8.219 1.00 95.06 73 PRO A CA 1
ATOM 567 C C . PRO A 1 73 ? 5.177 -6.897 -8.671 1.00 95.06 73 PRO A C 1
ATOM 569 O O . PRO A 1 73 ? 5.522 -7.916 -8.066 1.00 95.06 73 PRO A O 1
ATOM 572 N N . ASN A 1 74 ? 4.397 -6.952 -9.750 1.00 92.50 74 ASN A N 1
ATOM 573 C CA . ASN A 1 74 ? 3.848 -8.202 -10.291 1.00 92.50 74 ASN A CA 1
ATOM 574 C C . ASN A 1 74 ? 4.828 -8.953 -11.220 1.00 92.50 74 ASN A C 1
ATOM 576 O O . ASN A 1 74 ? 4.495 -10.014 -11.761 1.00 92.50 74 ASN A O 1
ATOM 580 N N . ASP A 1 75 ? 6.034 -8.420 -11.421 1.00 90.56 75 ASP A N 1
ATOM 581 C CA . ASP A 1 75 ? 7.119 -9.018 -12.197 1.00 90.56 75 ASP A CA 1
ATOM 582 C C . ASP A 1 75 ? 8.501 -8.728 -11.581 1.00 90.56 75 ASP A C 1
ATOM 584 O O . ASP A 1 75 ? 8.649 -7.861 -10.723 1.00 90.56 75 ASP A O 1
ATOM 588 N N . ASP A 1 76 ? 9.511 -9.489 -12.011 1.00 90.62 76 ASP A N 1
ATOM 589 C CA . ASP A 1 76 ? 10.854 -9.478 -11.411 1.00 90.62 76 ASP A CA 1
ATOM 590 C C . ASP A 1 76 ? 11.759 -8.338 -11.921 1.00 90.62 76 ASP A C 1
ATOM 592 O O . ASP A 1 76 ? 12.884 -8.195 -11.446 1.00 90.62 76 ASP A O 1
ATOM 596 N N . TYR A 1 77 ? 11.318 -7.560 -12.916 1.00 92.88 77 TYR A N 1
ATOM 597 C CA . TYR A 1 77 ? 12.103 -6.463 -13.502 1.00 92.88 77 TYR A CA 1
ATOM 598 C C . TYR A 1 77 ? 11.575 -5.081 -13.107 1.00 92.88 77 TYR A C 1
ATOM 600 O O . TYR A 1 77 ? 12.127 -4.068 -13.539 1.00 92.88 77 TYR A O 1
ATOM 608 N N . THR A 1 78 ? 10.529 -5.030 -12.287 1.00 95.31 78 THR A N 1
ATOM 609 C CA . THR A 1 78 ? 9.918 -3.798 -11.802 1.00 95.31 78 THR A CA 1
ATOM 610 C C . THR A 1 78 ? 10.194 -3.605 -10.317 1.00 95.31 78 THR A C 1
ATOM 612 O O . THR A 1 78 ? 10.156 -4.552 -9.536 1.00 95.31 78 THR A O 1
ATOM 615 N N . SER A 1 79 ? 10.426 -2.363 -9.907 1.00 96.62 79 SER A N 1
ATOM 616 C CA . SER A 1 79 ? 10.413 -1.932 -8.512 1.00 96.62 79 SER A CA 1
ATOM 617 C C . SER A 1 79 ? 9.394 -0.817 -8.295 1.00 96.62 79 SER A C 1
ATOM 619 O O . SER A 1 79 ? 8.964 -0.161 -9.244 1.00 96.62 79 SER A O 1
ATOM 621 N N . VAL A 1 80 ? 8.976 -0.612 -7.047 1.00 95.25 80 VAL A N 1
ATOM 622 C CA . VAL A 1 80 ? 7.963 0.397 -6.704 1.00 95.25 80 VAL A CA 1
ATOM 623 C C . VAL A 1 80 ? 8.524 1.510 -5.824 1.00 95.25 80 VAL A C 1
ATOM 625 O O . VAL A 1 80 ? 9.477 1.316 -5.062 1.00 95.25 80 VAL A O 1
ATOM 628 N N . VAL A 1 81 ? 7.922 2.688 -5.916 1.00 93.38 81 VAL A N 1
ATOM 629 C CA . VAL A 1 81 ? 8.199 3.849 -5.068 1.00 93.38 81 VAL A CA 1
ATOM 630 C C . VAL A 1 81 ? 6.883 4.503 -4.677 1.00 93.38 81 VAL A C 1
ATOM 632 O O . VAL A 1 81 ? 5.995 4.628 -5.520 1.00 93.38 81 VAL A O 1
ATOM 635 N N . ASP A 1 82 ? 6.771 4.938 -3.420 1.00 88.06 82 ASP A N 1
ATOM 636 C CA . ASP A 1 82 ? 5.627 5.758 -3.045 1.00 88.06 82 ASP A CA 1
ATOM 637 C C . ASP A 1 82 ? 5.668 7.083 -3.810 1.00 88.06 82 ASP A C 1
ATOM 639 O O . ASP A 1 82 ? 6.654 7.817 -3.819 1.00 88.06 82 ASP A O 1
ATOM 643 N N . ASN A 1 83 ? 4.578 7.352 -4.503 1.00 84.38 83 ASN A N 1
ATOM 644 C CA . ASN A 1 83 ? 4.339 8.541 -5.298 1.00 84.38 83 ASN A CA 1
ATOM 645 C C . ASN A 1 83 ? 3.099 9.266 -4.718 1.00 84.38 83 ASN A C 1
ATOM 647 O O . ASN A 1 83 ? 2.579 10.179 -5.348 1.00 84.38 83 ASN A O 1
ATOM 651 N N . SER A 1 84 ? 2.623 8.910 -3.513 1.00 70.44 84 SER A N 1
ATOM 652 C CA . SER A 1 84 ? 1.450 9.522 -2.867 1.00 70.44 84 SER A CA 1
ATOM 653 C C . SER A 1 84 ? 1.618 11.010 -2.547 1.00 70.44 84 SER A C 1
ATOM 655 O O . SER A 1 84 ? 0.633 11.750 -2.483 1.00 70.44 84 SER A O 1
ATOM 657 N N . ILE A 1 85 ? 2.856 11.476 -2.379 1.00 59.41 85 ILE A N 1
ATOM 658 C CA . ILE A 1 85 ? 3.138 12.880 -2.104 1.00 59.41 85 ILE A CA 1
ATOM 659 C C . ILE A 1 85 ? 2.953 13.674 -3.401 1.00 59.41 85 ILE A C 1
ATOM 661 O O . ILE A 1 85 ? 3.653 13.462 -4.394 1.00 59.41 85 ILE A O 1
ATOM 665 N N . GLU A 1 86 ? 2.052 14.660 -3.385 1.00 53.47 86 GLU A N 1
ATOM 666 C CA . GLU A 1 86 ? 2.129 15.787 -4.315 1.00 53.47 86 GLU A CA 1
ATOM 667 C C . GLU A 1 86 ? 3.452 16.514 -4.047 1.00 53.47 86 GLU A C 1
ATOM 669 O O . GLU A 1 86 ? 3.529 17.458 -3.258 1.00 53.47 86 GLU A O 1
ATOM 674 N N . TYR A 1 87 ? 4.543 16.027 -4.640 1.00 55.06 87 TYR A N 1
ATOM 675 C CA . TYR A 1 87 ? 5.837 16.664 -4.486 1.00 55.06 87 TYR A CA 1
ATOM 676 C C . TYR A 1 87 ? 5.725 18.051 -5.118 1.00 55.06 87 TYR A C 1
ATOM 678 O O . TYR A 1 87 ? 5.642 18.203 -6.339 1.00 55.06 87 TYR A O 1
ATOM 686 N N . SER A 1 88 ? 5.717 19.089 -4.285 1.00 53.31 88 SER A N 1
ATOM 687 C CA . SER A 1 88 ? 5.954 20.445 -4.764 1.00 53.31 88 SER A CA 1
ATOM 688 C C . SER A 1 88 ? 7.298 20.476 -5.504 1.00 53.31 88 SER A C 1
ATOM 690 O O . SER A 1 88 ? 8.161 19.615 -5.300 1.00 53.31 88 SER A O 1
ATOM 692 N N . ALA A 1 89 ? 7.505 21.468 -6.373 1.00 58.53 89 ALA A N 1
ATOM 693 C CA . ALA A 1 89 ? 8.768 21.603 -7.105 1.00 58.53 89 ALA A CA 1
ATOM 694 C C . ALA A 1 89 ? 10.004 21.591 -6.174 1.00 58.53 89 ALA A C 1
ATOM 696 O O . ALA A 1 89 ? 11.069 21.135 -6.584 1.00 58.53 89 ALA A O 1
ATOM 697 N N . ASP A 1 90 ? 9.835 22.013 -4.918 1.00 59.44 90 ASP A N 1
ATOM 698 C CA . ASP A 1 90 ? 10.881 22.056 -3.895 1.00 59.44 90 ASP A CA 1
ATOM 699 C C . ASP A 1 90 ? 11.223 20.671 -3.303 1.00 59.44 90 ASP A C 1
ATOM 701 O O . ASP A 1 90 ? 12.360 20.453 -2.890 1.00 59.44 90 ASP A O 1
ATOM 705 N N . ASN A 1 91 ? 10.289 19.709 -3.325 1.00 65.50 91 ASN A N 1
ATOM 706 C CA . ASN A 1 91 ? 10.475 18.353 -2.779 1.00 65.50 91 ASN A CA 1
ATOM 707 C C . ASN A 1 91 ? 10.788 17.301 -3.857 1.00 65.50 91 ASN A C 1
ATOM 709 O O . ASN A 1 91 ? 11.030 16.133 -3.549 1.00 65.50 91 ASN A O 1
ATOM 713 N N . ARG A 1 92 ? 10.815 17.696 -5.137 1.00 75.50 92 ARG A N 1
ATOM 714 C CA . ARG A 1 92 ? 11.087 16.786 -6.262 1.00 75.50 92 ARG A CA 1
ATOM 715 C C . ARG A 1 92 ? 12.439 16.076 -6.137 1.00 75.50 92 ARG A C 1
ATOM 717 O O . ARG A 1 92 ? 12.555 14.916 -6.510 1.00 75.50 92 ARG A O 1
ATOM 724 N N . GLY A 1 93 ? 13.438 16.744 -5.559 1.00 81.31 93 GLY A N 1
ATOM 725 C CA . GLY A 1 93 ? 14.766 16.165 -5.367 1.00 81.31 93 GLY A CA 1
ATOM 726 C C . GLY A 1 93 ? 14.819 15.004 -4.368 1.00 81.31 93 GLY A C 1
ATOM 727 O O . GLY A 1 93 ? 15.761 14.220 -4.433 1.00 81.31 93 GLY A O 1
ATOM 728 N N . ASP A 1 94 ? 13.869 14.889 -3.434 1.00 81.62 94 ASP A N 1
ATOM 729 C CA . ASP A 1 94 ? 13.752 13.705 -2.566 1.00 81.62 94 ASP A CA 1
ATOM 730 C C . ASP A 1 94 ? 13.121 12.537 -3.337 1.00 81.62 94 ASP A C 1
ATOM 732 O O . ASP A 1 94 ? 13.642 11.426 -3.300 1.00 81.62 94 ASP A O 1
ATOM 736 N N . PHE A 1 95 ? 12.077 12.803 -4.128 1.00 84.06 95 PHE A N 1
ATOM 737 C CA . PHE A 1 95 ? 11.436 11.783 -4.962 1.00 84.06 95 PHE A CA 1
ATOM 738 C C . PHE A 1 95 ? 12.371 11.207 -6.031 1.00 84.06 95 PHE A C 1
ATOM 740 O O . PHE A 1 95 ? 12.445 9.995 -6.205 1.00 84.06 95 PHE A O 1
ATOM 747 N N . ASP A 1 96 ? 13.144 12.056 -6.716 1.00 88.06 96 ASP A N 1
ATOM 748 C CA . ASP A 1 96 ? 14.105 11.590 -7.721 1.00 88.06 96 ASP A CA 1
ATOM 749 C C . ASP A 1 96 ? 15.190 10.690 -7.090 1.00 88.06 96 ASP A C 1
ATOM 751 O O . ASP A 1 96 ? 15.631 9.725 -7.714 1.00 88.06 96 ASP A O 1
ATOM 755 N N . ARG A 1 97 ? 15.577 10.949 -5.829 1.00 89.75 97 ARG A N 1
ATOM 756 C CA . ARG A 1 97 ? 16.492 10.082 -5.062 1.00 89.75 97 ARG A CA 1
ATOM 757 C C . ARG A 1 97 ? 15.855 8.744 -4.690 1.00 89.75 97 ARG A C 1
ATOM 759 O O . ARG A 1 97 ? 16.534 7.715 -4.722 1.00 89.75 97 ARG A O 1
ATOM 766 N N . GLU A 1 98 ? 14.568 8.736 -4.360 1.00 89.62 98 GLU A N 1
ATOM 767 C CA . GLU A 1 98 ? 13.825 7.496 -4.127 1.00 89.62 98 GLU A CA 1
ATOM 768 C C . GLU A 1 98 ? 13.678 6.668 -5.407 1.00 89.62 98 GLU A C 1
ATOM 770 O O . GLU A 1 98 ? 13.885 5.455 -5.369 1.00 89.62 98 GLU A O 1
ATOM 775 N N . ILE A 1 99 ? 13.422 7.305 -6.556 1.00 92.38 99 ILE A N 1
ATOM 776 C CA . ILE A 1 99 ? 13.425 6.639 -7.869 1.00 92.38 99 ILE A CA 1
ATOM 777 C C . ILE A 1 99 ? 14.803 6.041 -8.165 1.00 92.38 99 ILE A C 1
ATOM 779 O O . ILE A 1 99 ? 14.897 4.874 -8.544 1.00 92.38 99 ILE A O 1
ATOM 783 N N . GLU A 1 100 ? 15.880 6.810 -7.977 1.00 94.38 100 GLU A N 1
ATOM 784 C CA . GLU A 1 100 ? 17.249 6.322 -8.183 1.00 94.38 100 GLU A CA 1
ATOM 785 C C . GLU A 1 100 ? 17.537 5.106 -7.292 1.00 94.38 100 GLU A C 1
ATOM 787 O O . GLU A 1 100 ? 18.059 4.094 -7.762 1.00 94.38 100 GLU A O 1
ATOM 792 N N . THR A 1 101 ? 17.121 5.156 -6.028 1.00 94.12 101 THR A N 1
ATOM 793 C CA . THR A 1 101 ? 17.260 4.035 -5.090 1.00 94.12 101 THR A CA 1
ATOM 794 C C . THR A 1 101 ? 16.440 2.821 -5.534 1.00 94.12 101 THR A C 1
ATOM 796 O O . THR A 1 101 ? 16.951 1.701 -5.528 1.00 94.12 101 THR A O 1
ATOM 799 N N . ALA A 1 102 ? 15.191 3.019 -5.965 1.00 94.75 102 ALA A N 1
ATOM 800 C CA . ALA A 1 102 ? 14.315 1.956 -6.458 1.00 94.75 102 ALA A CA 1
ATOM 801 C C . ALA A 1 102 ? 14.862 1.293 -7.732 1.00 94.75 102 ALA A C 1
ATOM 803 O O . ALA A 1 102 ? 14.760 0.073 -7.886 1.00 94.75 102 ALA A O 1
ATOM 804 N N . SER A 1 103 ? 15.487 2.069 -8.621 1.00 95.62 103 SER A N 1
ATOM 805 C CA . SER A 1 103 ? 16.038 1.586 -9.896 1.00 95.62 103 SER A CA 1
ATOM 806 C C . SER A 1 103 ? 17.168 0.560 -9.740 1.00 95.62 103 SER A C 1
ATOM 808 O O . SER A 1 103 ? 17.523 -0.132 -10.687 1.00 95.62 103 SER A O 1
ATOM 810 N N . GLN A 1 104 ? 17.719 0.403 -8.533 1.00 96.25 104 GLN A N 1
ATOM 811 C CA . GLN A 1 104 ? 18.712 -0.636 -8.239 1.00 96.25 104 GLN A CA 1
ATOM 812 C C . GLN A 1 104 ? 18.104 -2.045 -8.167 1.00 96.25 104 GLN A C 1
ATOM 814 O O . GLN A 1 104 ? 18.841 -3.030 -8.196 1.00 96.25 104 GLN A O 1
ATOM 819 N N . TYR A 1 105 ? 16.776 -2.145 -8.060 1.00 95.75 105 TYR A N 1
ATOM 820 C CA . TYR A 1 105 ? 16.049 -3.399 -7.852 1.00 95.75 105 TYR A CA 1
ATOM 821 C C . TYR A 1 105 ? 15.183 -3.818 -9.046 1.00 95.75 105 TYR A C 1
ATOM 823 O O . TYR A 1 105 ? 14.503 -4.836 -8.961 1.00 95.75 105 TYR A O 1
ATOM 831 N N . GLY A 1 106 ? 15.202 -3.055 -10.140 1.00 91.56 106 GLY A N 1
ATOM 832 C CA . GLY A 1 106 ? 14.441 -3.340 -11.352 1.00 91.56 106 GLY A CA 1
ATOM 833 C C . GLY A 1 106 ? 14.795 -2.378 -12.486 1.00 91.56 106 GLY A C 1
ATOM 834 O O . GLY A 1 106 ? 15.202 -1.244 -12.247 1.00 91.56 106 GLY A O 1
ATOM 835 N N . ASP A 1 107 ? 14.610 -2.828 -13.726 1.00 93.75 107 ASP A N 1
ATOM 836 C CA . ASP A 1 107 ? 14.798 -2.022 -14.940 1.00 93.75 107 ASP A CA 1
ATOM 837 C C . ASP A 1 107 ? 13.716 -0.938 -15.091 1.00 93.75 107 ASP A C 1
ATOM 839 O O . ASP A 1 107 ? 13.897 0.052 -15.808 1.00 93.75 107 ASP A O 1
ATOM 843 N N . LYS A 1 108 ? 12.565 -1.137 -14.441 1.00 95.12 108 LYS A N 1
ATOM 844 C CA . LYS A 1 108 ? 11.426 -0.218 -14.429 1.00 95.12 108 LYS A CA 1
ATOM 845 C C . LYS A 1 108 ? 11.073 0.160 -12.996 1.00 95.12 108 LYS A C 1
ATOM 847 O O . LYS A 1 108 ? 11.072 -0.690 -12.113 1.00 95.12 108 LYS A O 1
ATOM 852 N N . VAL A 1 109 ? 10.735 1.431 -12.790 1.00 95.56 109 VAL A N 1
ATOM 853 C CA . VAL A 1 109 ? 10.234 1.948 -11.512 1.00 95.56 109 VAL A CA 1
ATOM 854 C C . VAL A 1 109 ? 8.791 2.389 -11.712 1.00 95.56 109 VAL A C 1
ATOM 856 O O . VAL A 1 109 ? 8.517 3.183 -12.611 1.00 95.56 109 VAL A O 1
ATOM 859 N N . LEU A 1 110 ? 7.884 1.882 -10.882 1.00 93.62 110 LEU A N 1
ATOM 860 C CA . LEU A 1 110 ? 6.483 2.286 -10.843 1.00 93.62 110 LEU A CA 1
ATOM 861 C C . LEU A 1 110 ? 6.211 3.154 -9.624 1.00 93.62 110 LEU A C 1
ATOM 863 O O . LEU A 1 110 ? 6.616 2.824 -8.510 1.00 93.62 110 LEU A O 1
ATOM 867 N N . GLY A 1 111 ? 5.481 4.240 -9.838 1.00 92.38 111 GLY A N 1
ATOM 868 C CA . GLY A 1 111 ? 4.936 5.046 -8.761 1.00 92.38 111 GLY A CA 1
ATOM 869 C C . GLY A 1 111 ? 3.674 4.387 -8.238 1.00 92.38 111 GLY A C 1
ATOM 870 O O . GLY A 1 111 ? 2.872 3.864 -9.013 1.00 92.38 111 GLY A O 1
ATOM 871 N N . THR A 1 112 ? 3.472 4.422 -6.935 1.00 90.69 112 THR A N 1
ATOM 872 C CA . THR A 1 112 ? 2.270 3.892 -6.299 1.00 90.69 112 THR A CA 1
ATOM 873 C C . THR A 1 112 ? 1.637 4.941 -5.402 1.00 90.69 112 THR A C 1
ATOM 875 O O . THR A 1 112 ? 2.318 5.807 -4.869 1.00 90.69 112 THR A O 1
ATOM 878 N N . VAL A 1 113 ? 0.317 4.895 -5.252 1.00 86.94 113 VAL A N 1
ATOM 879 C CA . VAL A 1 113 ? -0.367 5.554 -4.138 1.00 86.94 113 VAL A CA 1
ATOM 880 C C . VAL A 1 113 ? -0.926 4.459 -3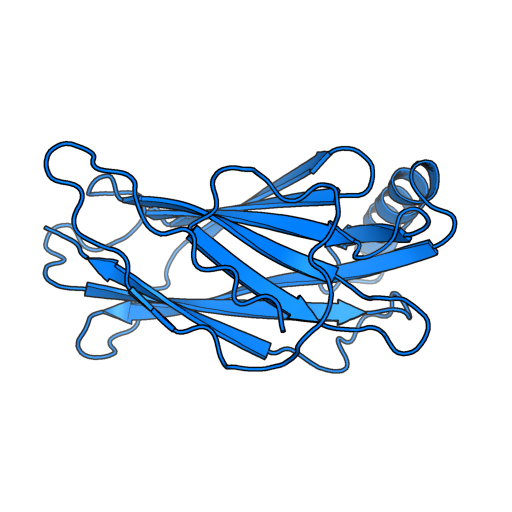.254 1.00 86.94 113 VAL A C 1
ATOM 882 O O . VAL A 1 113 ? -1.574 3.533 -3.740 1.00 86.94 113 VAL A O 1
ATOM 885 N N . CYS A 1 114 ? -0.636 4.553 -1.965 1.00 88.31 114 CYS A N 1
ATOM 886 C CA . CYS A 1 114 ? -1.198 3.708 -0.929 1.00 88.31 114 CYS A CA 1
ATOM 887 C C . CYS A 1 114 ? -1.566 4.631 0.226 1.00 88.31 114 CYS A C 1
ATOM 889 O O . CYS A 1 114 ? -0.686 5.173 0.890 1.00 88.31 114 CYS A O 1
ATOM 891 N N . GLY A 1 115 ? -2.858 4.851 0.443 1.00 88.31 115 GLY A N 1
ATOM 892 C CA . GLY A 1 115 ? -3.329 5.831 1.416 1.00 88.31 115 GLY A CA 1
ATOM 893 C C . GLY A 1 115 ? -4.618 5.420 2.102 1.00 88.31 115 GLY A C 1
ATOM 894 O O . GLY A 1 115 ? -5.272 4.458 1.707 1.00 88.31 115 GLY A O 1
ATOM 895 N N . ILE A 1 116 ? -4.998 6.192 3.116 1.00 87.81 116 ILE A N 1
ATOM 896 C CA . ILE A 1 116 ? -6.322 6.127 3.732 1.00 87.81 116 ILE A CA 1
ATOM 897 C C . ILE A 1 116 ? -7.117 7.338 3.251 1.00 87.81 116 ILE A C 1
ATOM 899 O O . ILE A 1 116 ? -6.670 8.472 3.413 1.00 87.81 116 ILE A O 1
ATOM 903 N N . SER A 1 117 ? -8.288 7.094 2.664 1.00 84.56 117 SER A N 1
ATOM 904 C CA . SER A 1 117 ? -9.216 8.151 2.237 1.00 84.56 117 SER A CA 1
ATOM 905 C C . SER A 1 117 ? -10.185 8.523 3.351 1.00 84.56 117 SER A C 1
ATOM 907 O O . SER A 1 117 ? -10.383 9.702 3.647 1.00 84.56 117 SER A O 1
ATOM 909 N N . THR A 1 118 ? -10.774 7.518 4.001 1.00 86.62 118 THR A N 1
ATOM 910 C CA . THR A 1 118 ? -11.763 7.722 5.059 1.00 86.62 118 THR A CA 1
ATOM 911 C C . THR A 1 118 ? -11.638 6.673 6.157 1.00 86.62 118 THR A C 1
ATOM 913 O O . THR A 1 118 ? -11.264 5.525 5.913 1.00 86.62 118 THR A O 1
ATOM 916 N N . ILE A 1 119 ? -11.970 7.079 7.384 1.00 89.56 119 ILE A N 1
ATOM 917 C CA . ILE A 1 119 ? -12.188 6.182 8.521 1.00 89.56 119 ILE A CA 1
ATOM 918 C C . ILE A 1 119 ? -13.522 6.567 9.137 1.00 89.56 119 ILE A C 1
ATOM 920 O O . ILE A 1 119 ? -13.750 7.740 9.429 1.00 89.56 119 ILE A O 1
ATOM 924 N N . THR A 1 120 ? -14.408 5.597 9.320 1.00 89.94 120 THR A N 1
ATOM 925 C CA . THR A 1 120 ? -15.749 5.821 9.865 1.00 89.94 120 THR A CA 1
ATOM 926 C C . THR A 1 120 ? -16.121 4.775 10.905 1.00 89.94 120 THR A C 1
ATOM 928 O O . THR A 1 120 ? -15.551 3.687 10.919 1.00 89.94 120 THR A O 1
ATOM 931 N N . ASP A 1 121 ? -17.064 5.087 11.788 1.00 89.56 121 ASP A N 1
ATOM 932 C CA . ASP A 1 121 ? -17.707 4.076 12.634 1.00 89.56 121 ASP A CA 1
ATOM 933 C C . ASP A 1 121 ? -18.754 3.258 11.842 1.00 89.56 121 ASP A C 1
ATOM 935 O O . ASP A 1 121 ? -18.958 3.448 10.638 1.00 89.56 121 ASP A O 1
ATOM 939 N N . GLY A 1 122 ? -19.440 2.330 12.515 1.00 85.56 122 GLY A N 1
ATOM 940 C CA . GLY A 1 122 ? -20.532 1.543 11.928 1.00 85.56 122 GLY A CA 1
ATOM 941 C C . GLY A 1 122 ? -21.767 2.358 11.507 1.00 85.56 122 GLY A C 1
ATOM 942 O O . GLY A 1 122 ? -22.599 1.850 10.756 1.00 85.56 122 GLY A O 1
ATOM 943 N N . GLU A 1 123 ? -21.895 3.610 11.954 1.00 88.06 123 GLU A N 1
ATOM 944 C CA . GLU A 1 123 ? -22.965 4.536 11.557 1.00 88.06 123 GLU A CA 1
ATOM 945 C C . GLU A 1 123 ? -22.545 5.453 10.390 1.00 88.06 123 GLU A C 1
ATOM 947 O O . GLU A 1 123 ? -23.383 6.156 9.820 1.00 88.06 123 GLU A O 1
ATOM 952 N N . GLY A 1 124 ? -21.267 5.418 9.994 1.00 86.81 124 GLY A N 1
ATOM 953 C CA . GLY A 1 124 ? -20.690 6.254 8.943 1.00 86.81 124 GLY A CA 1
ATOM 954 C C . GLY A 1 124 ? -20.155 7.603 9.436 1.00 86.81 124 GLY A C 1
ATOM 955 O O . GLY A 1 124 ? -19.828 8.462 8.613 1.00 86.81 124 GLY A O 1
ATOM 956 N N . SER A 1 125 ? -20.056 7.823 10.750 1.00 88.81 125 SER A N 1
ATOM 957 C CA . SER A 1 125 ? -19.461 9.041 11.313 1.00 88.81 125 SER A CA 1
ATOM 958 C C . SER A 1 125 ? -17.956 9.034 11.097 1.00 88.81 125 SER A C 1
ATOM 960 O O . SER A 1 125 ? -17.298 8.039 11.377 1.00 88.81 125 SER A O 1
ATOM 962 N N . ASN A 1 126 ? -17.398 10.150 10.625 1.00 88.31 126 ASN A N 1
ATOM 963 C CA . ASN A 1 126 ? -15.965 10.266 10.364 1.00 88.31 126 ASN A CA 1
ATOM 964 C C . ASN A 1 126 ? -15.151 10.231 11.672 1.00 88.31 126 ASN A C 1
ATOM 966 O O . ASN A 1 126 ? -15.426 11.000 12.594 1.00 88.31 126 ASN A O 1
ATOM 970 N N . LEU A 1 127 ? -14.145 9.358 11.715 1.00 84.94 127 LEU A N 1
ATOM 971 C CA . LEU A 1 127 ? -13.191 9.174 12.813 1.00 84.94 127 LEU A CA 1
ATOM 972 C C . LEU A 1 127 ? -11.761 9.600 12.431 1.00 84.94 127 LEU A C 1
ATOM 974 O O . LEU A 1 127 ? -10.834 9.432 13.219 1.00 84.94 127 LEU A O 1
ATOM 978 N N . PHE A 1 128 ? -11.557 10.090 11.207 1.00 73.50 128 PHE A N 1
ATOM 979 C CA . PHE A 1 128 ? -10.253 10.473 10.681 1.00 73.50 128 PHE A CA 1
ATOM 980 C C . PHE A 1 128 ? -9.794 11.798 11.297 1.00 73.50 128 PHE A C 1
ATOM 982 O O . PHE A 1 128 ? -10.316 12.860 10.954 1.00 73.50 128 PHE A O 1
ATOM 989 N N . ASP A 1 129 ? -8.823 11.718 12.206 1.00 71.31 129 ASP A N 1
ATOM 990 C CA . ASP A 1 129 ? -8.221 12.877 12.872 1.00 71.31 129 ASP A CA 1
ATOM 991 C C . ASP A 1 129 ? -6.718 12.948 12.567 1.00 71.31 129 ASP A C 1
ATOM 993 O O . ASP A 1 129 ? -6.286 13.709 11.701 1.00 71.31 129 ASP A O 1
ATOM 997 N N . GLU A 1 130 ? -5.926 12.074 13.195 1.00 77.31 130 GLU A N 1
ATOM 998 C CA . GLU A 1 130 ? -4.477 12.008 13.005 1.00 77.31 130 GLU A CA 1
ATOM 999 C C . GLU A 1 130 ? -4.041 10.611 12.548 1.00 77.31 130 GLU A C 1
ATOM 1001 O O . GLU A 1 130 ? -4.331 9.599 13.190 1.00 77.31 130 GLU A O 1
ATOM 1006 N N . CYS A 1 131 ? -3.312 10.574 11.430 1.00 81.44 131 CYS A N 1
ATOM 1007 C CA . CYS A 1 131 ? -2.689 9.373 10.891 1.00 81.44 131 CYS A CA 1
ATOM 1008 C C . CYS A 1 131 ? -1.196 9.631 10.707 1.00 81.44 131 CYS A C 1
ATOM 1010 O O . CYS A 1 131 ? -0.794 10.523 9.956 1.00 81.44 131 CYS A O 1
ATOM 1012 N N . ARG A 1 132 ? -0.363 8.819 11.356 1.00 87.69 132 ARG A N 1
ATOM 1013 C CA . ARG A 1 132 ? 1.067 8.771 11.064 1.00 87.69 132 ARG A CA 1
ATOM 1014 C C . ARG A 1 132 ? 1.318 7.699 10.019 1.00 87.69 132 ARG A C 1
ATOM 1016 O O . ARG A 1 132 ? 0.843 6.575 10.154 1.00 87.69 132 ARG A O 1
ATOM 1023 N N . ILE A 1 133 ? 2.115 8.048 9.021 1.00 89.19 133 ILE A N 1
ATOM 1024 C CA . ILE A 1 133 ? 2.545 7.126 7.976 1.00 89.19 133 ILE A CA 1
ATOM 1025 C C . ILE A 1 133 ? 4.028 6.827 8.188 1.00 89.19 133 ILE A C 1
ATOM 1027 O O . ILE A 1 133 ? 4.820 7.727 8.482 1.00 89.19 133 ILE A O 1
ATOM 1031 N N . SER A 1 134 ? 4.393 5.554 8.086 1.00 90.88 134 SER A N 1
ATOM 1032 C CA . SER A 1 134 ? 5.777 5.095 8.041 1.00 90.88 134 SER A CA 1
ATOM 1033 C C . SER A 1 134 ? 5.983 4.266 6.786 1.00 90.88 134 SER A C 1
ATOM 1035 O O . SER A 1 134 ? 5.186 3.382 6.489 1.00 90.88 134 SER A O 1
ATOM 1037 N N . GLU A 1 135 ? 7.075 4.519 6.075 1.00 90.94 135 GLU A N 1
ATOM 1038 C CA . GLU A 1 135 ? 7.373 3.857 4.810 1.00 90.94 135 GLU A CA 1
ATOM 1039 C C . GLU A 1 135 ? 8.753 3.219 4.855 1.00 90.94 135 GLU A C 1
ATOM 1041 O O . GLU A 1 135 ? 9.718 3.825 5.319 1.00 90.94 135 GLU A O 1
ATOM 1046 N N . ASN A 1 136 ? 8.847 1.980 4.382 1.00 92.62 136 ASN A N 1
ATOM 1047 C CA . ASN A 1 136 ? 10.081 1.209 4.390 1.00 92.62 136 ASN A CA 1
ATOM 1048 C C . ASN A 1 136 ? 10.247 0.445 3.077 1.00 92.62 136 ASN A C 1
ATOM 1050 O O . ASN A 1 136 ? 9.372 -0.317 2.669 1.00 92.62 136 ASN A O 1
ATOM 1054 N N . ARG A 1 137 ? 11.410 0.587 2.441 1.00 93.69 137 ARG A N 1
ATOM 1055 C CA . ARG A 1 137 ? 11.768 -0.190 1.251 1.00 93.69 137 ARG A CA 1
ATOM 1056 C C . ARG A 1 137 ? 12.285 -1.573 1.635 1.00 93.69 137 ARG A C 1
ATOM 1058 O O . ARG A 1 137 ? 13.133 -1.702 2.516 1.00 93.69 137 ARG A O 1
ATOM 1065 N N . ASN A 1 138 ? 11.852 -2.594 0.905 1.00 93.81 138 ASN A N 1
ATOM 1066 C CA . ASN A 1 138 ? 12.414 -3.939 0.968 1.00 93.81 138 ASN A CA 1
ATOM 1067 C C . ASN A 1 138 ? 12.686 -4.449 -0.452 1.00 93.81 138 ASN A C 1
ATOM 1069 O O . ASN A 1 138 ? 11.802 -4.987 -1.122 1.00 93.81 138 ASN A O 1
ATOM 1073 N N . GLY A 1 139 ? 13.912 -4.232 -0.932 1.00 95.12 139 GLY A N 1
ATOM 1074 C CA . GLY A 1 139 ? 14.287 -4.536 -2.310 1.00 95.12 139 GLY A CA 1
ATOM 1075 C C . GLY A 1 139 ? 13.408 -3.789 -3.319 1.00 95.12 139 GLY A C 1
ATOM 1076 O O . GLY A 1 139 ? 13.274 -2.566 -3.255 1.00 95.12 139 GLY A O 1
ATOM 1077 N N . ALA A 1 140 ? 12.780 -4.543 -4.224 1.00 96.06 140 ALA A N 1
ATOM 1078 C CA . ALA A 1 140 ? 11.872 -4.015 -5.242 1.00 96.06 140 ALA A CA 1
ATOM 1079 C C . ALA A 1 140 ? 10.498 -3.576 -4.693 1.00 96.06 140 ALA A C 1
ATOM 1081 O O . ALA A 1 140 ? 9.711 -2.986 -5.427 1.00 96.06 140 ALA A O 1
ATOM 1082 N N . SER A 1 141 ? 10.197 -3.873 -3.426 1.00 96.44 141 SER A N 1
ATOM 1083 C CA . SER A 1 141 ? 8.900 -3.620 -2.784 1.00 96.44 141 SER A CA 1
ATOM 1084 C C . SER A 1 141 ? 8.949 -2.438 -1.813 1.00 96.44 141 SER A C 1
ATOM 1086 O O . SER A 1 141 ? 10.014 -2.083 -1.297 1.00 96.44 141 SER A O 1
ATOM 1088 N N . MET A 1 142 ? 7.780 -1.878 -1.508 1.00 95.44 142 MET A N 1
ATOM 1089 C CA . MET A 1 142 ? 7.581 -0.877 -0.452 1.00 95.44 142 MET A CA 1
ATOM 1090 C C . MET A 1 142 ? 6.621 -1.413 0.608 1.00 95.44 142 MET A C 1
ATOM 1092 O O . MET A 1 142 ? 5.711 -2.175 0.300 1.00 95.44 142 MET A O 1
ATOM 1096 N N . ILE A 1 143 ? 6.821 -1.024 1.860 1.00 95.69 143 ILE A N 1
ATOM 1097 C CA . ILE A 1 143 ? 5.923 -1.313 2.977 1.00 95.69 143 ILE A CA 1
ATOM 1098 C C . ILE A 1 143 ? 5.446 0.026 3.518 1.00 95.69 143 ILE A C 1
ATOM 1100 O O . ILE A 1 143 ? 6.273 0.848 3.910 1.00 95.69 143 ILE A O 1
ATOM 1104 N N . THR A 1 144 ? 4.133 0.219 3.559 1.00 93.94 144 THR A N 1
ATOM 1105 C CA . THR A 1 144 ? 3.489 1.400 4.136 1.00 93.94 144 THR A CA 1
ATOM 1106 C C . THR A 1 144 ? 2.701 0.973 5.362 1.00 93.94 144 THR A C 1
ATOM 1108 O O . THR A 1 144 ? 1.845 0.093 5.292 1.00 93.94 144 THR A O 1
ATOM 1111 N N . GLU A 1 145 ? 3.005 1.594 6.493 1.00 94.81 145 GLU A N 1
ATOM 1112 C CA . GLU A 1 145 ? 2.312 1.389 7.756 1.00 94.81 145 GLU A CA 1
ATOM 1113 C C . GLU A 1 145 ? 1.548 2.660 8.126 1.00 94.81 145 GLU A C 1
ATOM 1115 O O . GLU A 1 145 ? 2.118 3.755 8.173 1.00 94.81 145 GLU A O 1
ATOM 1120 N N . PHE A 1 146 ? 0.263 2.496 8.413 1.00 92.44 146 PHE A N 1
ATOM 1121 C CA . PHE A 1 146 ? -0.624 3.537 8.908 1.00 92.44 146 PHE A CA 1
ATOM 1122 C C . PHE A 1 146 ? -0.869 3.317 10.390 1.00 92.44 146 PHE A C 1
ATOM 1124 O O . PHE A 1 146 ? -1.233 2.214 10.796 1.00 92.44 146 PHE A O 1
ATOM 1131 N N . TYR A 1 147 ? -0.713 4.377 11.173 1.00 90.12 147 TYR A N 1
ATOM 1132 C CA . TYR A 1 147 ? -0.965 4.375 12.605 1.00 90.12 147 TYR A CA 1
ATOM 1133 C C . TYR A 1 147 ? -1.962 5.484 12.946 1.00 90.12 147 TYR A C 1
ATOM 1135 O O . TYR A 1 147 ? -1.682 6.668 12.729 1.00 90.12 147 TYR A O 1
ATOM 1143 N N . ILE A 1 148 ? -3.124 5.103 13.470 1.00 88.56 148 ILE A N 1
ATOM 1144 C CA . ILE A 1 148 ? -4.226 6.009 13.806 1.00 88.56 148 ILE A CA 1
ATOM 1145 C C . ILE A 1 148 ? -4.357 6.080 15.325 1.00 88.56 148 ILE A C 1
ATOM 1147 O O . ILE A 1 148 ? -4.770 5.103 15.942 1.00 88.56 148 ILE A O 1
ATOM 1151 N N . TYR A 1 149 ? -4.009 7.227 15.916 1.00 76.94 149 TYR A N 1
ATOM 1152 C CA . TYR A 1 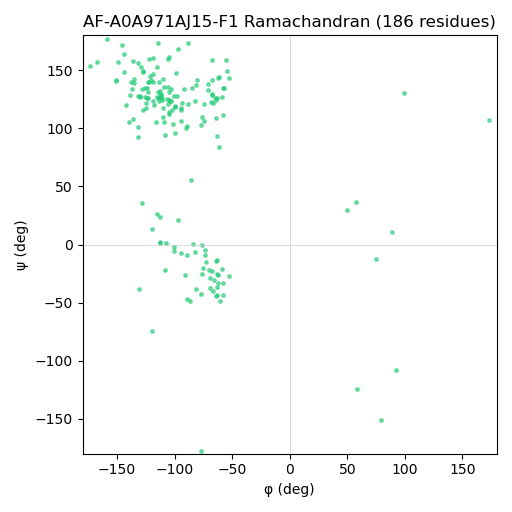149 ? -3.733 7.375 17.358 1.00 76.94 149 TYR A CA 1
ATOM 1153 C C . TYR A 1 149 ? -4.868 7.965 18.208 1.00 76.94 149 TYR A C 1
ATOM 1155 O O . TYR A 1 149 ? -4.738 8.044 19.430 1.00 76.94 149 TYR A O 1
ATOM 1163 N N . SER A 1 150 ? -5.959 8.402 17.580 1.00 76.56 150 SER A N 1
ATOM 1164 C CA . SER A 1 150 ? -6.993 9.224 18.230 1.00 76.56 150 SER A CA 1
ATOM 1165 C C . SER A 1 150 ? -8.399 8.655 18.050 1.00 76.56 150 SER A C 1
ATOM 1167 O O . SER A 1 150 ? -9.369 9.400 17.902 1.00 76.56 150 SER A O 1
ATOM 1169 N N . LEU A 1 151 ? -8.534 7.326 18.047 1.00 80.31 151 LEU A N 1
ATOM 1170 C CA . LEU A 1 151 ? -9.858 6.708 18.032 1.00 80.31 151 LEU A CA 1
ATOM 1171 C C . LEU A 1 151 ? -10.589 6.989 19.365 1.00 80.31 151 LEU A C 1
ATOM 1173 O O . LEU A 1 151 ? -9.952 7.010 20.420 1.00 80.31 151 LEU A O 1
ATOM 1177 N N . PRO A 1 152 ? -11.914 7.242 19.356 1.00 81.25 152 PRO A N 1
ATOM 1178 C CA . PRO A 1 152 ? -12.649 7.550 20.582 1.00 81.25 152 PRO A CA 1
ATOM 1179 C C . PRO A 1 152 ? -12.537 6.439 21.640 1.00 81.25 152 PRO A C 1
ATOM 1181 O O . PRO A 1 152 ? -12.784 5.277 21.342 1.00 81.25 152 PRO A O 1
ATOM 1184 N N . GLU A 1 153 ? -12.278 6.796 22.904 1.00 76.25 153 GLU A N 1
ATOM 1185 C CA . GLU A 1 153 ? -12.068 5.825 24.002 1.00 76.25 153 GLU A CA 1
ATOM 1186 C C . GLU A 1 153 ? -13.256 4.872 24.256 1.00 76.25 153 GLU A C 1
ATOM 1188 O O . GLU A 1 153 ? -13.084 3.815 24.851 1.00 76.25 153 GLU A O 1
ATOM 1193 N N . ASN A 1 154 ? -14.469 5.241 23.826 1.00 76.38 154 ASN A N 1
ATOM 1194 C CA . ASN A 1 154 ? -15.687 4.432 23.979 1.00 76.38 154 ASN A CA 1
ATOM 1195 C C . ASN A 1 154 ? -16.223 3.920 22.634 1.00 76.38 154 ASN A C 1
ATOM 1197 O O . ASN A 1 154 ? -17.427 3.694 22.490 1.00 76.38 154 ASN A O 1
ATOM 1201 N N . LEU A 1 155 ? -15.359 3.816 21.625 1.00 80.00 155 LEU A N 1
ATOM 1202 C CA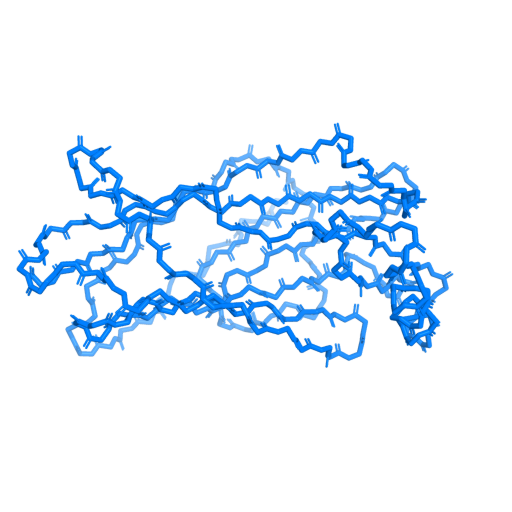 . LEU A 1 155 ? -15.734 3.286 20.325 1.00 80.00 155 LEU A CA 1
ATOM 1203 C C . LEU A 1 155 ? -16.071 1.798 20.461 1.00 80.00 155 LEU A C 1
ATOM 1205 O O . LEU A 1 155 ? -15.245 1.010 20.914 1.00 80.00 155 LEU A O 1
ATOM 1209 N N . THR A 1 156 ? -17.291 1.430 20.073 1.00 83.38 156 THR A N 1
ATOM 1210 C CA . THR A 1 156 ? -17.781 0.048 20.130 1.00 83.38 156 THR A CA 1
ATOM 1211 C C . THR A 1 156 ? -18.369 -0.359 18.787 1.00 83.38 156 THR A C 1
ATOM 1213 O O . THR A 1 156 ? -18.844 0.485 18.024 1.00 83.38 156 THR A O 1
ATOM 1216 N N . GLY A 1 157 ? -18.342 -1.655 18.482 1.00 85.88 157 GLY A N 1
ATOM 1217 C CA . GLY A 1 157 ? -18.853 -2.179 17.217 1.00 85.88 157 GLY A CA 1
ATOM 1218 C C . GLY A 1 157 ? -17.775 -2.287 16.144 1.00 85.88 157 GLY A C 1
ATOM 1219 O O . GLY A 1 157 ? -16.946 -3.193 16.207 1.00 85.88 157 GLY A O 1
ATOM 1220 N N . GLU A 1 158 ? -17.814 -1.419 15.134 1.00 86.38 158 GLU A N 1
ATOM 1221 C CA . GLU A 1 158 ? -16.995 -1.538 13.922 1.00 86.38 158 GLU A CA 1
ATOM 1222 C C . GLU A 1 158 ? -16.363 -0.199 13.523 1.00 86.38 158 GLU A C 1
ATOM 1224 O O . GLU A 1 158 ? -16.997 0.854 13.609 1.00 86.38 158 GLU A O 1
ATOM 1229 N N . VAL A 1 159 ? -15.123 -0.272 13.039 1.00 87.19 159 VAL A N 1
ATOM 1230 C CA . VAL A 1 159 ? -14.407 0.798 12.342 1.00 87.19 159 VAL A CA 1
ATOM 1231 C C . VAL A 1 159 ? -14.238 0.397 10.888 1.00 87.19 159 VAL A C 1
ATOM 1233 O O . VAL A 1 159 ? -13.678 -0.653 10.588 1.00 87.19 159 VAL A O 1
ATOM 1236 N N . ASN A 1 160 ? -14.703 1.237 9.977 1.00 89.12 160 ASN A N 1
ATOM 1237 C CA . ASN A 1 160 ? -14.585 1.047 8.542 1.00 89.12 160 ASN A CA 1
ATOM 1238 C C . ASN A 1 160 ? -13.484 1.956 7.999 1.00 89.12 160 ASN A C 1
ATOM 1240 O O . ASN A 1 160 ? -13.543 3.171 8.173 1.00 89.12 160 ASN A O 1
ATOM 1244 N N . VAL A 1 161 ? -12.500 1.370 7.325 1.00 88.38 161 VAL A N 1
ATOM 1245 C CA . VAL A 1 161 ? -11.369 2.076 6.715 1.00 88.38 161 VAL A CA 1
ATOM 1246 C C . VAL A 1 161 ? -11.426 1.910 5.207 1.00 88.38 161 VAL A C 1
ATOM 1248 O O . VAL A 1 161 ? -11.480 0.787 4.709 1.00 88.38 161 VAL A O 1
ATOM 1251 N N . GLU A 1 162 ? -11.380 3.021 4.483 1.00 88.44 162 GLU A N 1
ATOM 1252 C CA . GLU A 1 162 ? -11.197 3.040 3.036 1.00 88.44 162 GLU A CA 1
ATOM 1253 C C . GLU A 1 162 ? -9.714 3.219 2.706 1.00 88.44 162 GLU A C 1
ATOM 1255 O O . GLU A 1 162 ? -9.157 4.313 2.851 1.00 88.44 162 GLU A O 1
ATOM 1260 N N . LEU A 1 163 ? -9.085 2.140 2.247 1.00 87.25 163 LEU A N 1
ATOM 1261 C CA . LEU A 1 163 ? -7.753 2.180 1.659 1.00 87.25 163 LEU A CA 1
ATOM 1262 C C . LEU A 1 163 ? -7.852 2.523 0.181 1.00 87.25 163 LEU A C 1
ATOM 1264 O O . LEU A 1 163 ? -8.659 1.927 -0.525 1.00 87.25 163 LEU A O 1
ATOM 1268 N N . VAL A 1 164 ? -7.000 3.432 -0.280 1.00 85.50 164 VAL A N 1
ATOM 1269 C CA . VAL A 1 164 ? -6.906 3.851 -1.678 1.00 85.50 164 VAL A CA 1
ATOM 1270 C C . VAL A 1 164 ? -5.582 3.395 -2.265 1.00 85.50 164 VAL A C 1
ATOM 1272 O O . VAL A 1 164 ? -4.522 3.614 -1.674 1.00 85.50 164 VAL A O 1
ATOM 1275 N N . PHE A 1 165 ? -5.660 2.796 -3.449 1.00 85.81 165 PHE A N 1
ATOM 1276 C CA . PHE A 1 165 ? -4.530 2.251 -4.185 1.00 85.81 165 PHE A CA 1
ATOM 1277 C C . PHE A 1 165 ? -4.487 2.790 -5.606 1.00 85.81 165 PHE A C 1
ATOM 1279 O O . PHE A 1 165 ? -5.521 3.015 -6.230 1.00 85.81 165 PHE A O 1
ATOM 1286 N N . GLY A 1 166 ? -3.291 2.936 -6.158 1.00 84.19 166 GLY A N 1
ATOM 1287 C CA . GLY A 1 166 ? -3.126 3.299 -7.559 1.00 84.19 166 GLY A CA 1
ATOM 1288 C C . GLY A 1 166 ? -1.698 3.106 -8.031 1.00 84.19 166 GLY A C 1
ATOM 1289 O O . GLY A 1 166 ? -0.761 3.087 -7.234 1.00 84.19 166 GLY A O 1
ATOM 1290 N N . VAL A 1 167 ? -1.546 2.954 -9.342 1.00 87.12 167 VAL A N 1
ATOM 1291 C CA . VAL A 1 167 ? -0.261 2.737 -10.014 1.00 87.12 167 VAL A CA 1
ATOM 1292 C C . VAL A 1 167 ? -0.046 3.843 -11.0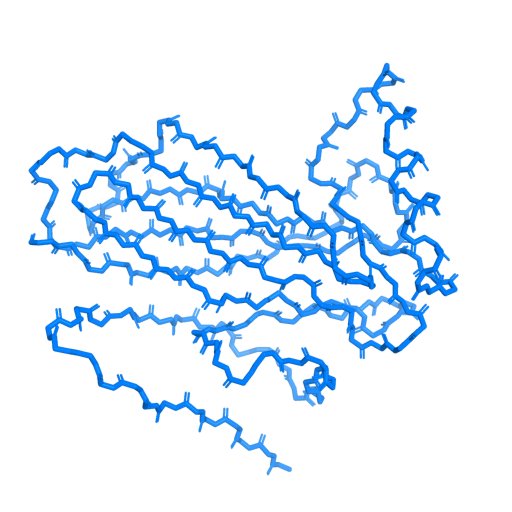42 1.00 87.12 167 VAL A C 1
ATOM 1294 O O . VAL A 1 167 ? -0.974 4.262 -11.734 1.00 87.12 167 VAL A O 1
ATOM 1297 N N . ASN A 1 168 ? 1.187 4.327 -11.133 1.00 88.25 168 ASN A N 1
ATOM 1298 C CA . ASN A 1 168 ? 1.615 5.381 -12.035 1.00 88.25 168 ASN A CA 1
ATOM 1299 C C . ASN A 1 168 ? 2.898 4.965 -12.762 1.00 88.25 168 ASN A C 1
ATOM 1301 O O . ASN A 1 168 ? 3.996 5.044 -12.210 1.00 88.25 168 ASN A O 1
ATOM 1305 N N . GLU A 1 169 ? 2.756 4.533 -14.015 1.00 88.31 169 GLU A N 1
ATOM 1306 C CA . GLU A 1 169 ? 3.895 4.138 -14.857 1.00 88.31 169 GLU A CA 1
ATOM 1307 C C . GLU A 1 169 ? 4.691 5.348 -15.379 1.00 88.31 169 GLU A C 1
ATOM 1309 O O . GLU A 1 169 ? 5.863 5.212 -15.722 1.00 88.31 169 GLU A O 1
ATOM 1314 N N . ASP A 1 170 ? 4.087 6.541 -15.387 1.00 88.00 170 ASP A N 1
ATOM 1315 C CA . ASP A 1 170 ? 4.703 7.771 -15.898 1.00 88.00 170 ASP A CA 1
ATOM 1316 C C . ASP A 1 170 ? 5.494 8.545 -14.830 1.00 88.00 170 ASP A C 1
ATOM 1318 O O . ASP A 1 170 ? 6.150 9.541 -15.154 1.00 88.00 170 ASP A O 1
ATOM 1322 N N . LEU A 1 171 ? 5.395 8.149 -13.551 1.00 87.00 171 LEU A N 1
ATOM 1323 C CA . LEU A 1 171 ? 6.014 8.836 -12.400 1.00 87.00 171 LEU A CA 1
ATOM 1324 C C . LEU A 1 171 ? 5.725 10.350 -12.369 1.00 87.00 171 LEU A C 1
ATOM 1326 O O . LEU A 1 171 ? 6.539 11.182 -11.940 1.00 87.00 171 LEU A O 1
ATOM 1330 N N . ASN A 1 172 ? 4.565 10.728 -12.902 1.00 77.19 172 ASN A N 1
ATOM 1331 C CA . ASN A 1 172 ? 4.106 12.105 -12.954 1.00 77.19 172 ASN A CA 1
ATOM 1332 C C . ASN A 1 172 ? 3.325 12.458 -11.668 1.00 77.19 172 ASN A C 1
ATOM 1334 O O . ASN A 1 172 ? 3.043 11.615 -10.821 1.00 77.19 172 ASN A O 1
ATOM 1338 N N . TYR A 1 173 ? 2.952 13.724 -11.502 1.00 66.12 173 TYR A N 1
ATOM 1339 C CA . TYR A 1 173 ? 2.271 14.187 -10.285 1.00 66.12 173 TYR A CA 1
ATOM 1340 C C . TYR A 1 173 ? 0.786 13.796 -10.188 1.00 66.12 173 TYR A C 1
ATOM 1342 O O . TYR A 1 173 ? 0.118 14.204 -9.244 1.00 66.12 173 TYR A O 1
ATOM 1350 N N . ARG A 1 174 ? 0.219 13.095 -11.177 1.00 65.38 174 ARG A N 1
ATOM 1351 C CA . ARG A 1 174 ? -1.215 12.788 -11.226 1.00 65.38 174 ARG A CA 1
ATOM 1352 C C . ARG A 1 174 ? -1.434 11.300 -11.408 1.00 65.38 174 ARG A C 1
ATOM 1354 O O . ARG A 1 174 ? -1.166 10.767 -12.478 1.00 65.38 174 ARG A O 1
ATOM 1361 N N . PHE A 1 175 ? -2.034 10.659 -10.414 1.00 67.50 175 PHE A N 1
ATOM 1362 C CA . PHE A 1 175 ? -2.490 9.288 -10.593 1.00 67.50 175 PHE A CA 1
ATOM 1363 C C . PHE A 1 175 ? -3.659 9.256 -11.576 1.00 67.50 175 PHE A C 1
ATOM 1365 O O . PHE A 1 175 ? -4.659 9.946 -11.356 1.00 67.50 175 PHE A O 1
ATOM 1372 N N . PRO A 1 176 ? -3.544 8.494 -12.675 1.00 56.19 176 PRO A N 1
ATOM 1373 C CA . PRO A 1 176 ? -4.594 8.432 -13.679 1.00 56.19 176 PRO A CA 1
ATOM 1374 C C . PRO A 1 176 ? -5.845 7.713 -13.159 1.00 56.19 176 PRO A C 1
ATOM 1376 O O . PRO A 1 176 ? -6.943 8.046 -13.603 1.00 56.19 176 PRO A O 1
ATOM 1379 N N . MET A 1 177 ? -5.699 6.767 -12.220 1.00 59.94 177 MET A N 1
ATOM 1380 C CA . MET A 1 177 ? -6.797 6.035 -11.578 1.00 59.94 177 MET A CA 1
ATOM 1381 C C . MET A 1 177 ? -6.392 5.608 -10.161 1.00 59.94 177 MET A C 1
ATOM 1383 O O . MET A 1 177 ? -5.250 5.203 -9.940 1.00 59.94 177 MET A O 1
ATOM 1387 N N . SER A 1 178 ? -7.334 5.687 -9.221 1.00 67.81 178 SER A N 1
ATOM 1388 C CA . SER A 1 178 ? -7.211 5.089 -7.894 1.00 67.81 178 SER A CA 1
AT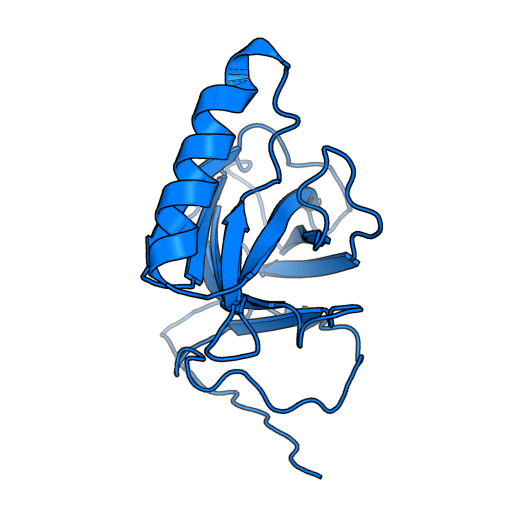OM 1389 C C . SER A 1 178 ? -8.447 4.240 -7.602 1.00 67.81 178 SER A C 1
ATOM 1391 O O . SER A 1 178 ? -9.562 4.707 -7.838 1.00 67.81 178 SER A O 1
ATOM 1393 N N . ASP A 1 179 ? -8.251 3.027 -7.097 1.00 78.06 179 ASP A N 1
ATOM 1394 C CA . ASP A 1 179 ? -9.315 2.151 -6.595 1.00 78.06 179 ASP A CA 1
ATOM 1395 C C . ASP A 1 179 ? -9.298 2.126 -5.065 1.00 78.06 179 ASP A C 1
ATOM 1397 O O . ASP A 1 179 ? -8.288 2.459 -4.441 1.00 78.06 179 ASP A O 1
ATOM 1401 N N . SER A 1 180 ? -10.412 1.699 -4.468 1.00 80.06 180 SER A N 1
ATOM 1402 C CA . SER A 1 180 ? -10.552 1.596 -3.015 1.00 80.06 180 SER A CA 1
ATOM 1403 C C . SER A 1 180 ? -10.863 0.167 -2.558 1.00 80.06 180 SER A C 1
ATOM 1405 O O . SER A 1 180 ? -11.681 -0.526 -3.166 1.00 80.06 180 SER A O 1
ATOM 1407 N N . ILE A 1 181 ? -10.278 -0.249 -1.432 1.00 80.25 181 ILE A N 1
ATOM 1408 C CA . ILE A 1 181 ? -10.730 -1.403 -0.637 1.00 80.25 181 ILE A CA 1
ATOM 1409 C C . ILE A 1 181 ? -11.249 -0.913 0.708 1.00 80.25 181 ILE A C 1
ATOM 1411 O O . ILE A 1 181 ? -10.638 -0.065 1.352 1.00 80.25 181 ILE A O 1
ATOM 1415 N N . TYR A 1 182 ? -12.344 -1.520 1.163 1.00 83.38 182 TYR A N 1
ATOM 1416 C CA . TYR A 1 182 ? -12.897 -1.280 2.490 1.00 83.38 182 TYR A CA 1
ATOM 1417 C C . TYR A 1 182 ? -12.512 -2.407 3.450 1.00 83.38 182 TYR A C 1
ATOM 1419 O O . TYR A 1 182 ? -12.735 -3.590 3.170 1.00 83.38 182 TYR A O 1
ATOM 1427 N N . ILE A 1 183 ? -11.954 -2.026 4.597 1.00 84.50 183 ILE A N 1
ATOM 1428 C CA . ILE A 1 183 ? -11.643 -2.918 5.714 1.00 84.50 183 ILE A CA 1
ATOM 1429 C C . ILE A 1 183 ? -12.586 -2.585 6.862 1.00 84.50 183 ILE A C 1
ATOM 1431 O O . ILE A 1 183 ? -12.630 -1.442 7.310 1.00 84.50 183 ILE A O 1
ATOM 1435 N N . THR A 1 184 ? -13.293 -3.590 7.375 1.00 86.56 184 THR A N 1
ATOM 1436 C CA . THR A 1 184 ? -14.072 -3.460 8.611 1.00 86.56 184 THR A CA 1
ATOM 1437 C C . THR A 1 184 ? -13.316 -4.115 9.760 1.00 86.56 184 THR A C 1
ATOM 1439 O O . THR A 1 184 ? -13.092 -5.330 9.759 1.00 86.56 184 THR A O 1
ATOM 1442 N N . VAL A 1 185 ? -12.928 -3.302 10.738 1.00 85.38 185 VAL A N 1
ATOM 1443 C CA . VAL A 1 185 ? -12.192 -3.688 11.940 1.00 85.38 185 VAL A CA 1
ATOM 1444 C C . VAL A 1 185 ? -13.154 -3.695 13.126 1.00 85.38 185 VAL A C 1
ATOM 1446 O O . VAL A 1 185 ? -13.671 -2.641 13.498 1.00 85.38 185 VAL A O 1
ATOM 1449 N N . PRO A 1 186 ? -13.433 -4.855 13.734 1.00 82.88 186 PRO A N 1
ATOM 1450 C CA . PRO A 1 186 ? -14.251 -4.899 14.934 1.00 82.88 186 PRO A CA 1
ATOM 1451 C C . PRO A 1 186 ? -13.488 -4.324 16.131 1.00 82.88 186 PRO A C 1
ATOM 1453 O O . PRO A 1 186 ? -12.320 -4.641 16.352 1.00 82.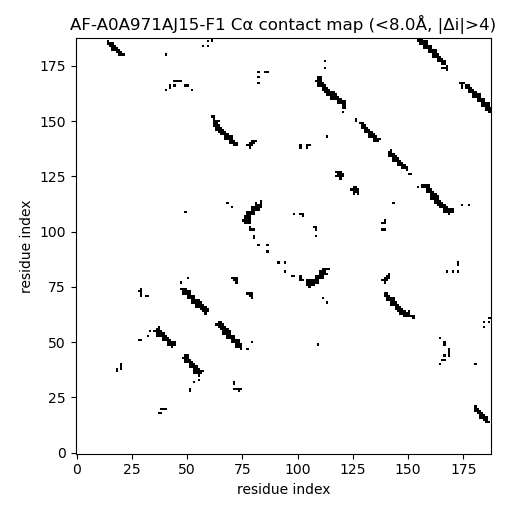88 186 PRO A O 1
ATOM 1456 N N . VAL A 1 187 ? -14.180 -3.536 16.946 1.00 81.31 187 VAL A N 1
ATOM 1457 C CA . VAL A 1 187 ? -13.652 -2.927 18.175 1.00 81.31 187 VAL A CA 1
ATOM 1458 C C . VAL A 1 187 ? -14.452 -3.417 19.400 1.00 81.31 187 VAL A C 1
ATOM 1460 O O . VAL A 1 187 ? -15.511 -4.034 19.223 1.00 81.31 187 VAL A O 1
ATOM 1463 N N . PRO A 1 188 ? -13.913 -3.317 20.635 1.00 78.19 188 PRO A N 1
ATOM 1464 C CA . PRO A 1 188 ? -14.522 -3.776 21.889 1.00 78.19 188 PRO A CA 1
ATOM 1465 C C . PRO A 1 188 ? -16.029 -3.556 22.025 1.00 78.19 188 PRO A C 1
ATOM 1467 O O . PRO A 1 188 ? -16.530 -2.467 21.688 1.00 78.19 188 PRO A O 1
#

Solvent-accessible surface area (backbone atoms only — not comparable to full-atom values): 11010 Å² total; per-residue (Å²): 139,84,84,84,80,85,84,87,84,90,60,94,86,66,68,71,68,55,76,60,67,81,94,68,82,96,68,83,75,44,92,82,60,68,94,68,54,79,48,64,48,68,45,72,42,95,89,51,66,29,39,33,40,30,34,54,47,76,49,73,75,83,43,39,45,38,39,32,35,37,39,36,37,44,47,85,49,34,6,39,40,86,51,66,66,79,61,48,88,87,45,42,70,57,52,55,50,46,50,59,60,24,45,78,41,16,88,38,62,33,23,28,33,78,48,75,78,47,34,21,40,79,85,65,51,78,58,74,82,53,72,51,75,48,76,47,79,57,77,27,21,33,35,42,35,40,39,31,68,65,54,63,86,82,57,57,55,36,37,36,35,33,37,35,38,32,63,28,80,78,71,61,91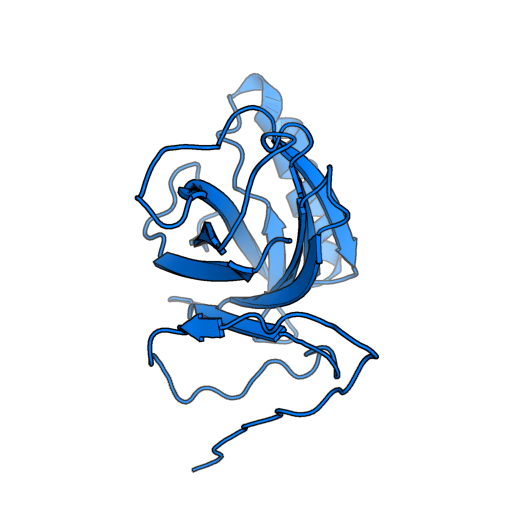,65,72,87,52,73,52,76,43,50,41,38,41,54,48,105

Mean predicted aligned error: 8.69 Å

Nearest PDB structures (foldseek):
  6zr7-assembly1_AAA  TM=3.541E-01  e=3.792E-02  Homo sapiens
  7s83-assembly1_A  TM=3.757E-01  e=2.262E-01  Ginglymostoma cirratum
  6eg1-assembly1_B  TM=2.592E-01  e=2.521E-01  Drosophila melanogaster
  3duh-assembly1_A  TM=3.117E-01  e=2.584E+00  Homo sapiens
  1f45-assembly1_A  TM=3.218E-01  e=7.227E+00  Homo sapiens

Sequence (188 aa):
MVICIPYNISFAEEKTIKLSIPDNTSESLPANMPENYLGYYSSGGTETKGVTFVISEVHYDEKELKISVIQLPNDDYTSVVDNSIEYSADNRGDFDREIETASQYGDKVLGTVCGISTITDGEGSNLFDECRISENRNGASMITEFYIYSLPENLTGEVNVELVFGVNEDLNYRFPMSDSIYITVPVP

Secondary structure (DSSP, 8-state):
-----------TT-PPPEEE------PPPPTT--SS-SEEEEE--SSS--EEEEEEEEEE-SS-EEEEEEEEESSTTEEEEE--S---TTTHHHHHHHHHHHGGG-SEEEEEEEEEEEEEETT--B--S-EEEEEEEETTEEEEEEEE----TT--EEEEEEEEEEEETT--SS-S--EEEEEEEEE-